Protein AF-A0AAU8MVZ2-F1 (afdb_monomer_lite)

Radius of gyration: 25.58 Å; chains: 1; bounding box: 55×43×66 Å

pLDDT: mean 90.98, std 13.11, range [42.44, 98.88]

Secondary structure (DSSP, 8-state):
--EEEEEEESTT--HHHHHHHHHHHHHHHHHHH---GGG-EEEEEEE-GGG-EETTEEHHHHHHHHHHHHHHSS----SPPPPPHHHHHHHHHHHHHHHHHHHHT-HHHHTTTEEEEEEEEE-TTSS-EEE-HHHHHHHHHTSPPTGGGTPPP--EEEEEEEEETTEEEEEEEEEETTEEEEEEEEEEEETTEEEEEEEEEEEEEPP-

Organism: NCBI:txid1792846

InterPro domains:
  IPR004370 4-oxalocrotonate tautomerase-like domain [PF01361] (2-62)
  IPR014347 Tautomerase/MIF superfamily [G3DSA:3.30.429.10] (2-65)
  IPR014347 Tautomerase/MIF superfamily [SSF55331] (2-66)
  IPR018191 4-oxalocrotonate tautomerase [TIGR00013] (1-63)
  IPR032710 NTF2-like domain superfamily [SSF54427] (86-203)
  IPR039437 Aldolase FrzH/putative lumazine-binding [PF12893] (87-202)

Structure (mmCIF, N/CA/C/O backbone):
data_AF-A0AAU8MVZ2-F1
#
_entry.id   AF-A0AAU8MVZ2-F1
#
loop_
_atom_site.group_PDB
_atom_site.id
_atom_site.type_symbol
_atom_site.label_atom_id
_atom_site.label_alt_id
_atom_site.label_comp_id
_atom_site.label_asym_id
_atom_site.label_entity_id
_atom_site.label_seq_id
_atom_site.pdbx_PDB_ins_code
_atom_site.Cartn_x
_atom_site.Cartn_y
_atom_site.Cartn_z
_atom_site.occupancy
_atom_site.B_iso_or_equiv
_atom_site.auth_seq_id
_atom_site.auth_comp_id
_atom_site.auth_asym_id
_atom_site.auth_atom_id
_atom_site.pdbx_PDB_model_num
ATOM 1 N N . MET A 1 1 ? 5.620 25.459 41.291 1.00 86.62 1 MET A N 1
ATOM 2 C CA . MET A 1 1 ? 4.455 24.663 41.707 1.00 86.62 1 MET A CA 1
ATOM 3 C C . MET A 1 1 ? 3.318 24.834 40.699 1.00 86.62 1 MET A C 1
ATOM 5 O O . MET A 1 1 ? 2.520 25.755 40.847 1.00 86.62 1 MET A O 1
ATOM 9 N N . PRO A 1 2 ? 3.303 24.052 39.609 1.00 93.88 2 PRO A N 1
ATOM 10 C CA . PRO A 1 2 ? 2.214 24.064 38.634 1.00 93.88 2 PRO A CA 1
ATOM 11 C C . PRO A 1 2 ? 0.952 23.364 39.145 1.00 93.88 2 PRO A C 1
ATOM 13 O O . PRO A 1 2 ? 1.036 22.405 39.911 1.00 93.88 2 PRO A O 1
ATOM 16 N N . TYR A 1 3 ? -0.200 23.813 38.651 1.00 96.88 3 TYR A N 1
ATOM 17 C CA . TYR A 1 3 ? -1.485 23.139 38.800 1.00 96.88 3 TYR A CA 1
ATOM 18 C C . TYR A 1 3 ? -2.091 22.911 37.415 1.00 96.88 3 TYR A C 1
ATOM 20 O O . TYR A 1 3 ? -2.171 23.843 36.614 1.00 96.88 3 TYR A O 1
ATOM 28 N N . ILE A 1 4 ? -2.498 21.676 37.138 1.00 97.69 4 ILE A N 1
ATOM 29 C CA . ILE A 1 4 ? -3.089 21.256 35.870 1.00 97.69 4 ILE A CA 1
ATOM 30 C C . ILE A 1 4 ? -4.437 20.611 36.171 1.00 97.69 4 ILE A C 1
ATOM 32 O O . ILE A 1 4 ? -4.503 19.604 36.875 1.00 97.69 4 ILE A O 1
ATOM 36 N N . LEU A 1 5 ? -5.503 21.171 35.604 1.00 97.19 5 LEU A N 1
ATOM 37 C CA . LEU A 1 5 ? -6.828 20.565 35.603 1.00 97.19 5 LEU A CA 1
ATOM 38 C C . LEU A 1 5 ? -7.103 19.975 34.221 1.00 97.19 5 LEU A C 1
ATOM 40 O O . LEU A 1 5 ? -7.096 20.689 33.219 1.00 97.19 5 LEU A O 1
ATOM 44 N N . ILE A 1 6 ? -7.357 18.674 34.180 1.00 96.25 6 ILE A N 1
ATOM 45 C CA . ILE A 1 6 ? -7.777 17.949 32.986 1.00 96.25 6 ILE A CA 1
ATOM 46 C C . ILE A 1 6 ? -9.238 17.581 33.189 1.00 96.25 6 ILE A C 1
ATOM 48 O O . ILE A 1 6 ? -9.534 16.660 33.944 1.00 96.25 6 ILE A O 1
ATOM 52 N N . GLN A 1 7 ? -10.142 18.286 32.514 1.00 95.25 7 GLN A N 1
ATOM 53 C CA . GLN A 1 7 ? -11.550 17.900 32.481 1.00 95.25 7 GLN A CA 1
ATOM 54 C C . GLN A 1 7 ? -11.820 17.104 31.210 1.00 95.25 7 GLN A C 1
ATOM 56 O O . GLN A 1 7 ? -11.504 17.554 30.105 1.00 95.25 7 GLN A O 1
ATOM 61 N N . ALA A 1 8 ? -12.381 15.912 31.365 1.00 92.75 8 ALA A N 1
ATOM 62 C CA . ALA A 1 8 ? -12.687 15.031 30.250 1.00 92.75 8 ALA A CA 1
ATOM 63 C C . ALA A 1 8 ? -14.019 14.325 30.478 1.00 92.75 8 ALA A C 1
ATOM 65 O O . ALA A 1 8 ? -14.415 14.068 31.615 1.00 92.75 8 ALA A O 1
ATOM 66 N N . THR A 1 9 ? -14.706 13.972 29.389 1.00 90.75 9 THR A N 1
ATOM 67 C CA . THR A 1 9 ? -15.893 13.125 29.514 1.00 90.75 9 THR A CA 1
ATOM 68 C C . THR A 1 9 ? -15.503 11.741 30.021 1.00 90.75 9 THR A C 1
ATOM 70 O O . THR A 1 9 ? -14.483 11.205 29.585 1.00 90.75 9 THR A O 1
ATOM 73 N N . ARG A 1 10 ? -16.325 11.145 30.888 1.00 83.19 10 ARG A N 1
ATOM 74 C CA . ARG A 1 10 ? -16.055 9.854 31.552 1.00 83.19 10 ARG A CA 1
ATOM 75 C C . ARG A 1 10 ? -15.778 8.672 30.606 1.00 83.19 10 ARG A C 1
ATOM 77 O O . ARG A 1 10 ? -15.157 7.682 30.996 1.00 83.19 10 ARG A O 1
ATOM 84 N N . ASP A 1 11 ? -16.232 8.758 29.362 1.00 78.38 11 ASP A N 1
ATOM 85 C CA . ASP A 1 11 ? -16.205 7.666 28.390 1.00 78.38 11 ASP A CA 1
ATOM 86 C C . ASP A 1 11 ? -14.793 7.128 28.114 1.00 78.38 11 ASP A C 1
ATOM 88 O O . ASP A 1 11 ? -13.971 7.750 27.439 1.00 78.38 11 ASP A O 1
ATOM 92 N N . GLY A 1 12 ? -14.523 5.920 28.614 1.00 74.56 12 GLY A N 1
ATOM 93 C CA . GLY A 1 12 ? -13.259 5.219 28.388 1.00 74.56 12 GLY A CA 1
ATOM 94 C C . GLY A 1 12 ? -12.078 5.758 29.198 1.00 74.56 12 GLY A C 1
ATOM 95 O O . GLY A 1 12 ? -10.934 5.485 28.825 1.00 74.56 12 GLY A O 1
ATOM 96 N N . LEU A 1 13 ? -12.325 6.507 30.278 1.00 87.06 13 LEU A N 1
ATOM 97 C CA . LEU A 1 13 ? -11.292 7.011 31.179 1.00 87.06 13 LEU A CA 1
ATOM 98 C C . LEU A 1 13 ? -11.166 6.127 32.432 1.00 87.06 13 LEU A C 1
ATOM 100 O O . LEU A 1 13 ? -11.634 6.457 33.520 1.00 87.06 13 LEU A O 1
ATOM 104 N N . ASP A 1 14 ? -10.536 4.966 32.275 1.00 90.56 14 ASP A N 1
ATOM 105 C CA . ASP A 1 14 ? -10.258 4.044 33.379 1.00 90.56 14 ASP A CA 1
ATOM 106 C C . ASP A 1 14 ? -9.059 4.490 34.244 1.00 90.56 14 ASP A C 1
ATOM 108 O O . ASP A 1 14 ? -8.343 5.448 33.934 1.00 90.56 14 ASP A O 1
ATOM 112 N N . ALA A 1 15 ? -8.845 3.811 35.377 1.00 92.81 15 ALA A N 1
ATOM 113 C CA . ALA A 1 15 ? -7.767 4.151 36.307 1.00 92.81 15 ALA A CA 1
ATOM 114 C C . ALA A 1 15 ? -6.358 4.118 35.663 1.00 92.81 15 ALA A C 1
ATOM 116 O O . ALA A 1 15 ? -5.606 5.072 35.881 1.00 92.81 15 ALA A O 1
ATOM 117 N N . PRO A 1 16 ? -5.991 3.115 34.832 1.00 94.62 16 PRO A N 1
ATOM 118 C CA . PRO A 1 16 ? -4.715 3.122 34.113 1.00 94.62 16 PRO A CA 1
ATOM 119 C C . PRO A 1 16 ? -4.529 4.341 33.203 1.00 94.62 16 PRO A C 1
ATOM 121 O O . PRO A 1 16 ? -3.460 4.954 33.204 1.00 94.62 16 PRO A O 1
ATOM 124 N N . ARG A 1 17 ? -5.564 4.739 32.453 1.00 93.00 17 ARG A N 1
ATOM 125 C CA . ARG A 1 17 ? -5.489 5.920 31.581 1.00 93.00 17 ARG A CA 1
ATOM 126 C C . ARG A 1 17 ? -5.350 7.215 32.372 1.00 93.00 17 ARG A C 1
ATOM 128 O O . ARG A 1 17 ? -4.570 8.076 31.971 1.00 93.00 17 ARG A O 1
ATOM 135 N N . LYS A 1 18 ? -6.037 7.348 33.512 1.00 95.50 18 LYS A N 1
ATOM 136 C CA . LYS A 1 18 ? -5.873 8.505 34.415 1.00 95.50 18 LYS A CA 1
ATOM 137 C C . LYS A 1 18 ? -4.455 8.595 34.966 1.00 95.50 18 LYS A C 1
ATOM 139 O O . LYS A 1 18 ? -3.872 9.676 34.950 1.00 95.50 18 LYS A O 1
ATOM 144 N N . ALA A 1 19 ? -3.887 7.469 35.398 1.00 96.69 19 ALA A N 1
ATOM 145 C CA . ALA A 1 19 ? -2.507 7.419 35.872 1.00 96.69 19 ALA A CA 1
ATOM 146 C C . ALA A 1 19 ? -1.521 7.868 34.780 1.00 96.69 19 ALA A C 1
ATOM 148 O O . ALA A 1 19 ? -0.617 8.658 35.051 1.00 96.69 19 ALA A O 1
ATOM 149 N N . GLU A 1 20 ? -1.733 7.437 33.533 1.00 97.25 20 GLU A N 1
ATOM 150 C CA . GLU A 1 20 ? -0.898 7.854 32.405 1.00 97.25 20 GLU A CA 1
ATOM 151 C C . GLU A 1 20 ? -1.061 9.343 32.062 1.00 97.25 20 GLU A C 1
ATOM 153 O O . GLU A 1 20 ? -0.063 10.013 31.788 1.00 97.25 20 GLU A O 1
ATOM 158 N N . LEU A 1 21 ? -2.283 9.890 32.116 1.00 96.50 21 LEU A N 1
ATOM 159 C CA . LEU A 1 21 ? -2.521 11.328 31.934 1.00 96.50 21 LEU A CA 1
ATOM 160 C C . LEU A 1 21 ? -1.778 12.155 32.981 1.00 96.50 21 LEU A C 1
ATOM 162 O O . LEU A 1 21 ? -1.081 13.100 32.620 1.00 96.50 21 LEU A O 1
ATOM 166 N N . ILE A 1 22 ? -1.884 11.773 34.255 1.00 97.75 22 ILE A N 1
ATOM 167 C CA . ILE A 1 22 ? -1.185 12.440 35.358 1.00 97.75 22 ILE A CA 1
ATOM 168 C C . ILE A 1 22 ? 0.324 12.392 35.121 1.00 97.75 22 ILE A C 1
ATOM 170 O O . ILE A 1 22 ? 0.983 13.429 35.130 1.00 97.75 22 ILE A O 1
ATOM 174 N N . ARG A 1 23 ? 0.868 11.205 34.826 1.00 98.19 23 ARG A N 1
ATOM 175 C CA . ARG A 1 23 ? 2.303 11.021 34.584 1.00 98.19 23 ARG A CA 1
ATOM 176 C C . ARG A 1 23 ? 2.806 11.899 33.436 1.00 98.19 23 ARG A C 1
ATOM 178 O O . ARG A 1 23 ? 3.827 12.568 33.580 1.00 98.19 23 ARG A O 1
ATOM 185 N N . ARG A 1 24 ? 2.104 11.909 32.298 1.00 98.06 24 ARG A N 1
ATOM 186 C CA . ARG A 1 24 ? 2.505 12.695 31.119 1.00 98.06 24 ARG A CA 1
ATOM 187 C C . ARG A 1 24 ? 2.350 14.195 31.327 1.00 98.06 24 ARG A C 1
ATOM 189 O O . ARG A 1 24 ? 3.226 14.939 30.901 1.00 98.06 24 ARG A O 1
ATOM 196 N N . ALA A 1 25 ? 1.276 14.637 31.974 1.00 97.75 25 ALA A N 1
ATOM 197 C CA . ALA A 1 25 ? 1.058 16.051 32.257 1.00 97.75 25 ALA A CA 1
ATOM 198 C C . ALA A 1 25 ? 2.121 16.594 33.224 1.00 97.75 25 ALA A C 1
ATOM 200 O O . ALA A 1 25 ? 2.661 17.672 32.992 1.00 97.75 25 ALA A O 1
ATOM 201 N N . THR A 1 26 ? 2.497 15.815 34.244 1.00 98.12 26 THR A N 1
ATOM 202 C CA . THR A 1 26 ? 3.628 16.149 35.117 1.00 98.12 26 THR A CA 1
ATOM 203 C C . THR A 1 26 ? 4.933 16.230 34.328 1.00 98.12 26 THR A C 1
ATOM 205 O O . THR A 1 26 ? 5.638 17.230 34.436 1.00 98.12 26 THR A O 1
ATOM 208 N N . GLN A 1 27 ? 5.233 15.233 33.486 1.00 98.06 27 GLN A N 1
ATOM 209 C CA . GLN A 1 27 ? 6.460 15.228 32.681 1.00 98.06 27 GLN A CA 1
ATOM 210 C C . GLN A 1 27 ? 6.538 16.424 31.722 1.00 98.06 27 GLN A C 1
ATOM 212 O O . GLN A 1 27 ? 7.591 17.030 31.586 1.00 98.06 27 GLN A O 1
ATOM 217 N N . MET A 1 28 ? 5.418 16.832 31.122 1.00 97.88 28 MET A N 1
ATOM 218 C CA . MET A 1 28 ? 5.363 18.022 30.268 1.00 97.88 28 MET A CA 1
ATOM 219 C C . MET A 1 28 ? 5.836 19.286 31.003 1.00 97.88 28 MET A C 1
ATOM 221 O O . MET A 1 28 ? 6.527 20.116 30.417 1.00 97.88 28 MET A O 1
ATOM 225 N N . MET A 1 29 ? 5.491 19.443 32.286 1.00 97.69 29 MET A N 1
ATOM 226 C CA . MET A 1 29 ? 5.936 20.600 33.070 1.00 97.69 29 MET A CA 1
ATOM 227 C C . MET A 1 29 ? 7.438 20.581 33.343 1.00 97.69 29 MET A C 1
ATOM 229 O O . MET A 1 29 ? 8.049 21.649 33.400 1.00 97.69 29 MET A O 1
ATOM 233 N N . VAL A 1 30 ? 8.015 19.387 33.497 1.00 97.00 30 VAL A N 1
ATOM 234 C CA . VAL A 1 30 ? 9.465 19.191 33.591 1.00 97.00 30 VAL A CA 1
ATOM 235 C C . VAL A 1 30 ? 10.110 19.593 32.266 1.00 97.00 30 VAL A C 1
ATOM 237 O O . VAL A 1 30 ? 10.944 20.488 32.238 1.00 97.00 30 VAL A O 1
ATOM 240 N N . ASP A 1 31 ? 9.661 19.000 31.161 1.00 97.75 31 ASP A N 1
ATOM 241 C CA . ASP A 1 31 ? 10.318 19.128 29.858 1.00 97.75 31 ASP A CA 1
ATOM 242 C C . ASP A 1 31 ? 10.241 20.550 29.282 1.00 97.75 31 ASP A C 1
ATOM 244 O O . ASP A 1 31 ? 11.182 21.018 28.646 1.00 97.75 31 ASP A O 1
ATOM 248 N N . VAL A 1 32 ? 9.109 21.237 29.471 1.00 97.56 32 VAL A N 1
ATOM 249 C CA . VAL A 1 32 ? 8.845 22.531 28.820 1.00 97.56 32 VAL A CA 1
ATOM 250 C C . VAL A 1 32 ? 9.214 23.711 29.710 1.00 97.56 32 VAL A C 1
ATOM 252 O O . VAL A 1 32 ? 9.710 24.722 29.216 1.00 97.56 32 VAL A O 1
ATOM 255 N N . LEU A 1 33 ? 8.929 23.620 31.012 1.00 95.81 33 LEU A N 1
ATOM 256 C CA . LEU A 1 33 ? 9.050 24.748 31.942 1.00 95.81 33 LEU A CA 1
ATOM 257 C C . LEU A 1 33 ? 10.062 24.513 33.071 1.00 95.81 33 LEU A C 1
ATOM 259 O O . LEU A 1 33 ? 10.115 25.343 33.987 1.00 95.81 33 LEU A O 1
ATOM 263 N N . ASP A 1 34 ? 10.813 23.407 33.023 1.00 96.38 34 ASP A N 1
ATOM 264 C CA . ASP A 1 34 ? 11.825 23.018 34.013 1.00 96.38 34 ASP A CA 1
ATOM 265 C C . ASP A 1 34 ? 11.272 23.059 35.450 1.00 96.38 34 ASP A C 1
ATOM 267 O O . ASP A 1 34 ? 11.789 23.720 36.355 1.00 96.38 34 ASP A O 1
ATOM 271 N N . LYS A 1 35 ? 10.095 22.449 35.644 1.00 97.38 35 LYS A N 1
ATOM 272 C CA . LYS A 1 35 ? 9.409 22.417 36.943 1.00 97.38 35 LYS A CA 1
ATOM 273 C C . LYS A 1 35 ? 9.689 21.128 37.691 1.00 97.38 35 LYS A C 1
ATOM 275 O O . LYS A 1 35 ? 9.697 20.053 37.110 1.00 97.38 35 LYS A O 1
ATOM 280 N N . ASP A 1 36 ? 9.816 21.250 39.009 1.00 96.62 36 ASP A N 1
ATOM 281 C CA . ASP A 1 36 ? 9.935 20.105 39.905 1.00 96.62 36 ASP A CA 1
ATOM 282 C C . ASP A 1 36 ? 8.639 19.261 39.883 1.00 96.62 36 ASP A C 1
ATOM 284 O O . ASP A 1 36 ? 7.563 19.770 40.245 1.00 96.62 36 ASP A O 1
ATOM 288 N N . PRO A 1 37 ? 8.708 17.977 39.486 1.00 96.62 37 PRO A N 1
ATOM 289 C CA . PRO A 1 37 ? 7.546 17.099 39.459 1.00 96.62 37 PRO A CA 1
ATOM 290 C C . PRO A 1 37 ? 6.964 16.843 40.856 1.00 96.62 37 PRO A C 1
ATOM 292 O O . PRO A 1 37 ? 5.754 16.656 40.969 1.00 96.62 37 PRO A O 1
ATOM 295 N N . ALA A 1 38 ? 7.769 16.899 41.924 1.00 96.88 38 ALA A N 1
ATOM 296 C CA . ALA A 1 38 ? 7.302 16.690 43.297 1.00 96.88 38 ALA A CA 1
ATOM 297 C C . ALA A 1 38 ? 6.357 17.801 43.785 1.00 96.88 38 ALA A C 1
ATOM 299 O O . ALA A 1 38 ? 5.606 17.607 44.738 1.00 96.88 38 ALA A O 1
ATOM 300 N N . THR A 1 39 ? 6.365 18.958 43.115 1.00 96.44 39 THR A N 1
ATOM 301 C CA . THR A 1 39 ? 5.480 20.097 43.413 1.00 96.44 39 THR A CA 1
ATOM 302 C C . THR A 1 39 ? 4.495 20.387 42.277 1.00 96.44 39 THR A C 1
ATOM 304 O O . THR A 1 39 ? 3.967 21.496 42.167 1.00 96.44 39 THR A O 1
ATOM 307 N N . THR A 1 40 ? 4.254 19.411 41.401 1.00 96.62 40 THR A N 1
ATOM 308 C CA . THR A 1 40 ? 3.304 19.533 40.292 1.00 96.62 40 THR A CA 1
ATOM 309 C C . THR A 1 40 ? 2.008 18.810 40.626 1.00 96.62 40 THR A C 1
ATOM 311 O O . THR A 1 40 ? 1.992 17.605 40.859 1.00 96.62 40 THR A O 1
ATOM 314 N N . PHE A 1 41 ? 0.907 19.557 40.631 1.00 97.62 41 PHE A N 1
ATOM 315 C CA . PHE A 1 41 ? -0.419 19.034 40.931 1.00 97.62 41 PHE A CA 1
ATOM 316 C C . PHE A 1 41 ? -1.190 18.803 39.636 1.00 97.62 41 PHE A C 1
ATOM 318 O O . PHE A 1 41 ? -1.334 19.720 38.828 1.00 97.62 41 PHE A O 1
ATOM 325 N N . VAL A 1 42 ? -1.715 17.591 39.458 1.00 97.75 42 VAL A N 1
ATOM 326 C CA . VAL A 1 42 ? -2.586 17.242 38.331 1.00 97.75 42 VAL A CA 1
ATOM 327 C C . VAL A 1 42 ? -3.894 16.690 38.875 1.00 97.75 42 VAL A C 1
ATOM 329 O O . VAL A 1 42 ? -3.897 15.717 39.627 1.00 97.75 42 VAL A O 1
ATOM 332 N N . VAL A 1 43 ? -5.002 17.309 38.484 1.00 97.44 43 VAL A N 1
ATOM 333 C CA . VAL A 1 43 ? -6.358 16.862 38.803 1.00 97.44 43 VAL A CA 1
ATOM 334 C C . VAL A 1 43 ? -7.021 16.414 37.512 1.00 97.44 43 VAL A C 1
ATOM 336 O O . VAL A 1 43 ? -7.046 17.160 36.535 1.00 97.44 43 VAL A O 1
ATOM 339 N N . VAL A 1 44 ? -7.552 15.194 37.511 1.00 96.38 44 VAL A N 1
ATOM 340 C CA . VAL A 1 44 ? -8.376 14.678 36.418 1.00 96.38 44 VAL A CA 1
ATOM 341 C C . VAL A 1 44 ? -9.817 14.664 36.899 1.00 96.38 44 VAL A C 1
ATOM 343 O O . VAL A 1 44 ? -10.143 13.937 37.835 1.00 96.38 44 VAL A O 1
ATOM 346 N N . ASP A 1 45 ? -10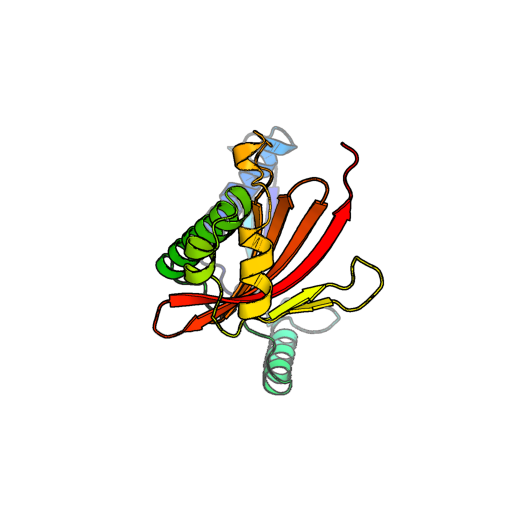.643 15.490 36.274 1.00 95.06 45 ASP A N 1
ATOM 347 C CA . ASP A 1 45 ? -12.053 15.662 36.593 1.00 95.06 45 ASP A CA 1
ATOM 348 C C . ASP A 1 45 ? -12.907 15.041 35.483 1.00 95.06 45 ASP A C 1
ATOM 350 O O . ASP A 1 45 ? -12.770 15.357 34.296 1.00 95.06 45 ASP A O 1
ATOM 354 N N . GLU A 1 46 ? -13.753 14.099 35.878 1.00 94.00 46 GLU A N 1
ATOM 355 C CA . GLU A 1 46 ? -14.637 13.382 34.972 1.00 94.00 46 GLU A CA 1
ATOM 356 C C . GLU A 1 46 ? -15.980 14.081 34.915 1.00 94.00 46 GLU A C 1
ATOM 358 O O . GLU A 1 46 ? -16.711 14.147 35.902 1.00 94.00 46 GLU A O 1
ATOM 363 N N . VAL A 1 47 ? -16.337 14.536 33.723 1.00 93.38 47 VAL A N 1
ATOM 364 C CA . VAL A 1 47 ? -17.624 15.172 33.484 1.00 93.38 47 VAL A CA 1
ATOM 365 C C . VAL A 1 47 ? -18.524 14.188 32.747 1.00 93.38 47 VAL A C 1
ATOM 367 O O . VAL A 1 47 ? -18.130 13.572 31.756 1.00 93.38 47 VAL A O 1
ATOM 370 N N . GLU A 1 48 ? -19.749 14.004 33.226 1.00 91.12 48 GLU A N 1
ATOM 371 C CA . GLU A 1 48 ? -20.741 13.209 32.499 1.00 91.12 48 GLU A CA 1
ATOM 372 C C . GLU A 1 48 ? -21.030 13.861 31.136 1.00 91.12 48 GLU A C 1
ATOM 374 O O . GLU A 1 48 ? -21.093 15.086 31.021 1.00 91.12 48 GLU A O 1
ATOM 379 N N . ALA A 1 49 ? -21.187 13.061 30.078 1.00 90.69 49 ALA A N 1
ATOM 380 C CA . ALA A 1 49 ? -21.284 13.579 28.708 1.00 90.69 49 ALA A CA 1
ATOM 381 C C . ALA A 1 49 ? -22.510 14.487 28.475 1.00 90.69 49 ALA A C 1
ATOM 383 O O . ALA A 1 49 ? -22.469 15.357 27.602 1.00 90.69 49 ALA A O 1
ATOM 384 N N . ASP A 1 50 ? -23.572 14.317 29.266 1.00 93.12 50 ASP A N 1
ATOM 385 C CA . ASP A 1 50 ? -24.745 15.203 29.277 1.00 93.12 50 ASP A CA 1
ATOM 386 C C . ASP A 1 50 ? -24.418 16.611 29.798 1.00 93.12 50 ASP A C 1
ATOM 388 O O . ASP A 1 50 ? -25.036 17.593 29.390 1.00 93.12 50 ASP A O 1
ATOM 392 N N . ASN A 1 51 ? -23.405 16.719 30.658 1.00 93.12 51 ASN A N 1
ATOM 393 C CA . ASN A 1 51 ? -22.987 17.966 3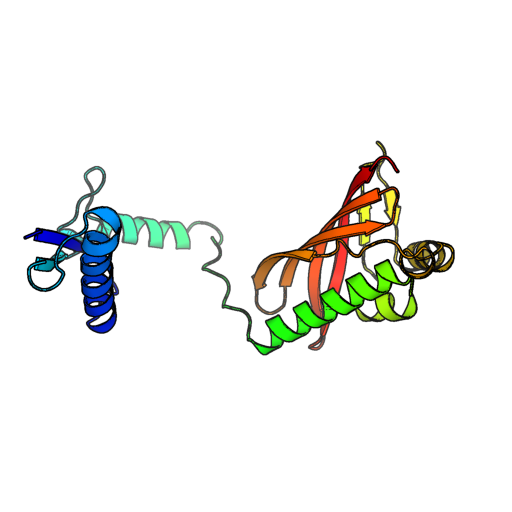1.295 1.00 93.12 51 ASN A CA 1
ATOM 394 C C . ASN A 1 51 ? -21.906 18.707 30.491 1.00 93.12 51 ASN A C 1
ATOM 396 O O . ASN A 1 51 ? -21.457 19.775 30.905 1.00 93.12 51 ASN A O 1
ATOM 400 N N . TRP A 1 52 ? -21.485 18.169 29.340 1.00 93.25 52 TRP A N 1
ATOM 401 C CA . TRP A 1 52 ? -20.513 18.805 28.453 1.00 93.25 52 TRP A CA 1
ATOM 402 C C . TRP A 1 52 ? -21.182 19.251 27.152 1.00 93.25 52 TRP A C 1
ATOM 404 O O . TRP A 1 52 ? -21.639 18.426 26.365 1.00 93.25 52 TRP A O 1
ATOM 414 N N . GLY A 1 53 ? -21.229 20.561 26.903 1.00 91.62 53 GLY A N 1
ATOM 415 C CA . GLY A 1 53 ? -21.865 21.137 25.717 1.00 91.62 53 GLY A CA 1
ATOM 416 C C . GLY A 1 53 ? -20.870 21.484 24.610 1.00 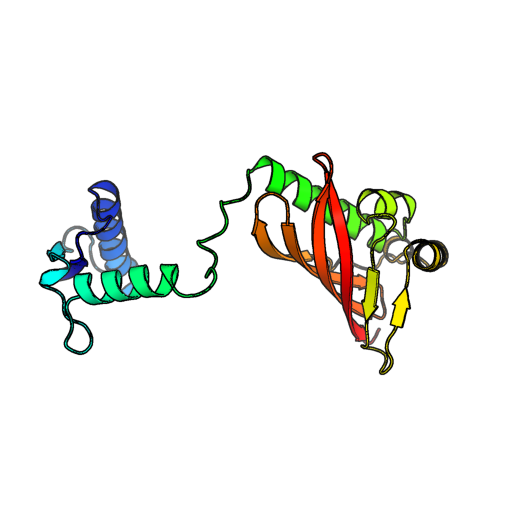91.62 53 GLY A C 1
ATOM 417 O O . GLY A 1 53 ? -19.825 22.079 24.864 1.00 91.62 53 GLY A O 1
ATOM 418 N N . ILE A 1 54 ? -21.211 21.180 23.357 1.00 90.81 54 ILE A N 1
ATOM 419 C CA . ILE A 1 54 ? -20.499 21.694 22.178 1.00 90.81 54 ILE A CA 1
ATOM 420 C C . ILE A 1 54 ? -21.541 22.272 21.226 1.00 90.81 54 ILE A C 1
ATOM 422 O O . ILE A 1 54 ? -22.475 21.571 20.840 1.00 90.81 54 ILE A O 1
ATOM 426 N N . GLY A 1 55 ? -21.377 23.529 20.806 1.00 87.56 55 GLY A N 1
ATOM 427 C CA . GLY A 1 55 ? -22.278 24.171 19.840 1.00 87.56 55 GLY A CA 1
ATOM 428 C C . GLY A 1 55 ? -23.750 24.183 20.269 1.00 87.56 55 GLY A C 1
ATOM 429 O O . GLY A 1 55 ? -24.614 24.039 19.417 1.00 87.56 55 GLY A O 1
ATOM 430 N N . GLY A 1 56 ? -24.025 24.284 21.573 1.00 92.06 56 GLY A N 1
ATOM 431 C CA . GLY A 1 56 ? -25.387 24.310 22.122 1.00 92.06 56 GLY A CA 1
ATOM 432 C C . GLY A 1 56 ? -26.009 22.944 22.433 1.00 92.06 56 GLY A C 1
ATOM 433 O O . GLY A 1 56 ? -27.114 22.909 22.960 1.00 92.06 56 GLY A O 1
ATOM 434 N N . HIS A 1 57 ? -25.312 21.833 22.172 1.00 92.38 57 HIS A N 1
ATOM 435 C CA . HIS A 1 57 ? -25.845 20.483 22.387 1.00 92.38 57 HIS A CA 1
ATOM 436 C C . HIS A 1 57 ? -24.963 19.659 23.338 1.00 92.38 57 HIS A C 1
ATOM 438 O O . HIS A 1 57 ? -23.732 19.729 23.209 1.00 92.38 57 HIS A O 1
ATOM 444 N N . PRO A 1 58 ? -25.556 18.849 24.241 1.00 94.75 58 PRO A N 1
ATOM 445 C CA . PRO A 1 58 ? -24.816 17.879 25.045 1.00 94.75 58 PRO A CA 1
ATOM 446 C C . PRO A 1 58 ? -24.010 16.906 24.181 1.00 94.75 58 PRO A C 1
ATOM 448 O O . PRO A 1 58 ? -24.451 16.484 23.106 1.00 94.75 58 PRO A O 1
ATOM 451 N N . VAL A 1 59 ? -22.820 16.524 24.643 1.00 91.12 59 VAL A N 1
ATOM 452 C CA . VAL A 1 59 ? -21.927 15.606 23.923 1.00 91.12 59 VAL A CA 1
ATOM 453 C C . VAL A 1 59 ? -22.576 14.236 23.726 1.00 91.12 59 VAL A C 1
ATOM 455 O O . VAL A 1 59 ? -22.404 13.635 22.665 1.00 91.12 59 VAL A O 1
ATOM 458 N N . SER A 1 60 ? -23.352 13.763 24.697 1.00 91.50 60 SER A N 1
ATOM 459 C CA . SER A 1 60 ? -24.179 12.554 24.588 1.00 91.50 60 SER A CA 1
ATOM 460 C C . SER A 1 60 ? -25.143 12.608 23.396 1.00 91.50 60 SER A C 1
ATOM 462 O O . SER A 1 60 ? -25.122 11.709 22.556 1.00 91.50 60 SER A O 1
ATOM 464 N N . ALA A 1 61 ? -25.916 13.691 23.258 1.00 90.12 61 ALA A N 1
ATOM 465 C CA . ALA A 1 61 ? -26.871 13.895 22.170 1.00 90.12 61 ALA A CA 1
ATOM 466 C C . ALA A 1 61 ? -26.165 13.942 20.809 1.00 90.12 61 ALA A C 1
ATOM 468 O O . ALA A 1 61 ? -26.533 13.215 19.891 1.00 90.12 61 ALA A O 1
ATOM 469 N N . ARG A 1 62 ? -25.065 14.698 20.700 1.00 86.38 62 ARG A N 1
ATOM 470 C CA . ARG A 1 62 ? -24.269 14.765 19.460 1.00 86.38 62 ARG A CA 1
ATOM 471 C C . ARG A 1 62 ? -23.673 13.415 19.068 1.00 86.38 62 ARG A C 1
ATOM 473 O O . ARG A 1 62 ? -23.499 13.130 17.883 1.00 86.38 62 ARG A O 1
ATOM 480 N N . ARG A 1 63 ? -23.304 12.588 20.049 1.00 84.75 63 ARG A N 1
ATOM 481 C CA . ARG A 1 63 ? -22.810 11.227 19.811 1.00 84.75 63 ARG A CA 1
ATOM 482 C C . ARG A 1 63 ? -23.937 10.286 19.404 1.00 84.75 63 ARG A C 1
ATOM 484 O O . ARG A 1 63 ? -23.714 9.496 18.496 1.00 84.75 63 ARG A O 1
ATOM 491 N N . ALA A 1 64 ? -25.121 10.404 20.001 1.00 83.94 64 ALA A N 1
ATOM 492 C CA . ALA A 1 64 ? -26.305 9.648 19.599 1.00 83.94 64 ALA A CA 1
ATOM 493 C C . ALA A 1 64 ? -26.738 10.000 18.167 1.00 83.94 64 ALA A C 1
ATOM 495 O O . ALA A 1 64 ? -26.957 9.103 17.362 1.00 83.94 64 ALA A O 1
ATOM 496 N N . GLU A 1 65 ? -26.756 11.286 17.805 1.00 80.31 65 GLU A N 1
ATOM 497 C CA . GLU A 1 65 ? -27.021 11.751 16.437 1.00 80.31 65 GLU A CA 1
ATOM 498 C C . GLU A 1 65 ? -25.965 11.253 15.449 1.00 80.31 65 GLU A C 1
ATOM 500 O O . GLU A 1 65 ? -26.307 10.807 14.356 1.00 80.31 65 GLU A O 1
ATOM 505 N N . ARG A 1 66 ? -24.678 11.280 15.827 1.00 75.50 66 ARG A N 1
ATOM 506 C CA . ARG A 1 66 ? -23.599 10.693 15.019 1.00 75.50 66 ARG A CA 1
ATOM 507 C C . ARG A 1 66 ? -23.736 9.183 14.877 1.00 75.50 66 ARG A C 1
ATOM 509 O O . ARG A 1 66 ? -23.489 8.690 13.788 1.00 75.50 66 ARG A O 1
ATOM 516 N N . ALA A 1 67 ? -24.113 8.466 15.931 1.00 68.31 67 ALA A N 1
ATOM 517 C CA . ALA A 1 67 ? -24.332 7.024 15.882 1.00 68.31 67 ALA A CA 1
ATOM 518 C C . ALA A 1 67 ? -25.534 6.687 14.985 1.00 68.31 67 ALA A C 1
ATOM 520 O O . ALA A 1 67 ? -25.410 5.849 14.102 1.00 68.31 67 ALA A O 1
ATOM 521 N N . ALA A 1 68 ? -26.644 7.416 15.122 1.00 63.03 68 ALA A N 1
ATOM 522 C CA . ALA A 1 68 ? -27.832 7.263 14.282 1.00 63.03 68 ALA A CA 1
ATOM 523 C C . ALA A 1 68 ? -27.570 7.653 12.813 1.00 63.03 68 ALA A C 1
ATOM 525 O O . ALA A 1 68 ? -28.048 6.993 11.895 1.00 63.03 68 ALA A O 1
ATOM 526 N N . SER A 1 69 ? -26.762 8.691 12.572 1.00 54.81 69 SER A N 1
ATOM 527 C CA . SER A 1 69 ? -26.353 9.108 11.220 1.00 54.81 69 SER A CA 1
ATOM 528 C C . SER A 1 69 ? -25.301 8.174 10.606 1.00 54.81 69 SER A C 1
ATOM 530 O O . SER A 1 69 ? -25.236 8.041 9.385 1.00 54.81 69 SER A O 1
ATOM 532 N N . ALA A 1 70 ? -24.478 7.517 11.431 1.00 49.72 70 ALA A N 1
ATOM 533 C CA . ALA A 1 70 ? -23.531 6.487 11.000 1.00 49.72 70 ALA A CA 1
ATOM 534 C C . ALA A 1 70 ? -24.226 5.165 10.640 1.00 49.72 70 ALA A C 1
ATOM 536 O O 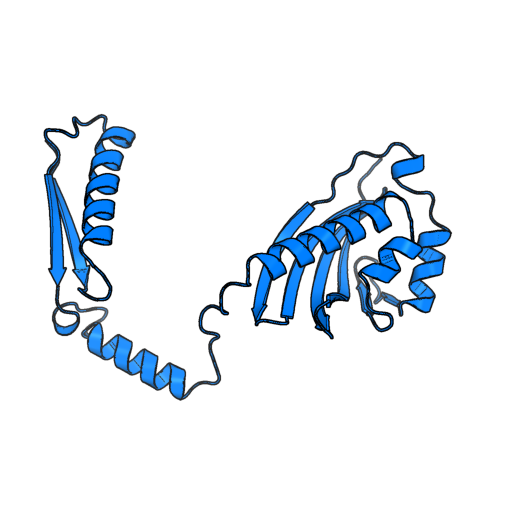. ALA A 1 70 ? -23.694 4.418 9.829 1.00 49.72 70 ALA A O 1
ATOM 537 N N . ASP A 1 71 ? -25.410 4.904 11.200 1.00 47.31 71 ASP A N 1
ATOM 538 C CA . ASP A 1 71 ? -26.254 3.754 10.849 1.00 47.31 71 ASP A CA 1
ATOM 539 C C . ASP A 1 71 ? -27.102 4.028 9.583 1.00 47.31 71 ASP A C 1
ATOM 541 O O . ASP A 1 71 ? -27.407 3.123 8.810 1.00 47.31 71 ASP A O 1
ATOM 545 N N . ALA A 1 72 ? -27.440 5.300 9.322 1.00 48.25 72 ALA A N 1
ATOM 546 C CA . ALA A 1 72 ? -28.233 5.729 8.161 1.00 48.25 72 ALA A CA 1
ATOM 547 C C . ALA A 1 72 ? -27.409 6.107 6.910 1.00 48.25 72 ALA A C 1
ATOM 549 O O . ALA A 1 72 ? -27.961 6.180 5.810 1.00 48.25 72 ALA A O 1
ATOM 550 N N . SER A 1 73 ? -26.102 6.350 7.042 1.00 42.44 73 SER A N 1
ATOM 551 C CA . SER A 1 73 ? -25.195 6.558 5.907 1.00 42.44 73 SER A CA 1
ATOM 552 C C . SER A 1 73 ? -24.321 5.323 5.712 1.00 42.44 73 SER A C 1
ATOM 554 O O . SER A 1 73 ? -23.729 4.817 6.656 1.00 42.44 73 SER A O 1
ATOM 556 N N . LEU A 1 74 ? -24.256 4.824 4.476 1.00 47.75 74 LEU A N 1
ATOM 557 C CA . LEU A 1 74 ? -23.360 3.749 4.046 1.00 47.75 74 LEU A CA 1
ATOM 558 C C . LEU A 1 74 ? -21.960 3.892 4.678 1.00 47.75 74 LEU A C 1
ATOM 560 O O . LEU A 1 74 ? -21.195 4.768 4.287 1.00 47.75 74 LEU A O 1
ATOM 564 N N . GLY A 1 75 ? -21.666 3.011 5.639 1.00 43.38 75 GLY A N 1
ATOM 565 C CA . GLY A 1 75 ? -20.354 2.649 6.181 1.00 43.38 75 GLY A CA 1
ATOM 566 C C . GLY A 1 75 ? -19.228 3.675 6.053 1.00 43.38 75 GLY A C 1
ATOM 567 O O . GLY A 1 75 ? -18.397 3.577 5.151 1.00 43.38 75 GLY A O 1
ATOM 568 N N . ALA A 1 76 ? -19.078 4.553 7.044 1.00 45.06 76 ALA A N 1
ATOM 569 C CA . ALA A 1 76 ? -17.728 4.976 7.406 1.00 45.06 76 ALA A CA 1
ATOM 570 C C . ALA A 1 76 ? -17.008 3.735 7.966 1.00 45.06 76 ALA A C 1
ATOM 572 O O . ALA A 1 76 ? -17.553 3.107 8.881 1.00 45.06 76 ALA A O 1
ATOM 573 N N . PRO A 1 77 ? -15.829 3.330 7.455 1.00 46.69 77 PRO A N 1
ATOM 574 C CA . PRO A 1 77 ? -15.143 2.197 8.037 1.00 46.69 77 PRO A CA 1
ATOM 575 C C . PRO A 1 77 ? -14.774 2.598 9.465 1.00 46.69 77 PRO A C 1
ATOM 577 O O . PRO A 1 77 ? -13.973 3.510 9.689 1.00 46.69 77 PRO A O 1
ATOM 580 N N . GLY A 1 78 ? -15.357 1.911 10.453 1.00 46.38 78 GLY A N 1
ATOM 581 C CA . GLY A 1 78 ? -14.695 1.788 11.744 1.00 46.38 78 GLY A CA 1
ATOM 582 C C . GLY A 1 78 ? -13.249 1.385 11.470 1.00 46.38 78 GLY A C 1
ATOM 583 O O . GLY A 1 78 ? -13.016 0.658 10.502 1.00 46.38 78 GLY A O 1
ATOM 584 N N . ARG A 1 79 ? -12.288 1.903 12.255 1.00 48.41 79 ARG A N 1
ATOM 585 C CA . ARG A 1 79 ? -10.862 1.570 12.102 1.00 48.41 79 ARG A CA 1
ATOM 586 C C . ARG A 1 79 ? -10.769 0.077 11.771 1.00 48.41 79 ARG A C 1
ATOM 588 O O . ARG A 1 79 ? -11.203 -0.717 12.613 1.00 48.41 79 ARG A O 1
ATOM 595 N N . PRO A 1 80 ? -10.322 -0.290 10.556 1.00 52.97 80 PRO A N 1
ATOM 596 C CA . PRO A 1 80 ? -10.295 -1.680 10.149 1.00 52.97 80 PRO A CA 1
ATOM 597 C C . PRO A 1 80 ? -9.540 -2.456 11.224 1.00 52.97 80 PRO A C 1
ATOM 599 O O . PRO A 1 80 ? -8.603 -1.902 11.814 1.00 52.97 80 PRO A O 1
ATOM 602 N N . PRO A 1 81 ? -9.996 -3.676 11.564 1.00 56.03 81 PRO A N 1
ATOM 603 C CA . PRO A 1 81 ? -9.365 -4.453 12.617 1.00 56.03 81 PRO A CA 1
ATOM 604 C C . PRO A 1 81 ? -7.864 -4.457 12.360 1.00 56.03 81 PRO A C 1
ATOM 606 O O . PRO A 1 81 ? -7.440 -4.713 11.230 1.00 56.03 81 PRO A O 1
ATOM 609 N N . GLU A 1 82 ? -7.085 -4.105 13.388 1.00 60.12 82 GLU A N 1
ATOM 610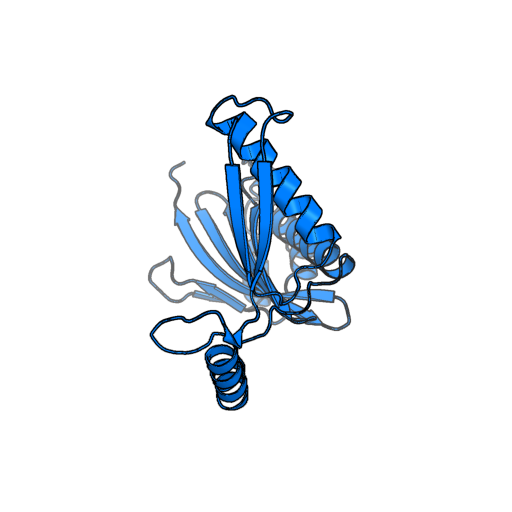 C CA . GLU A 1 82 ? -5.630 -4.106 13.276 1.00 60.12 82 GLU A CA 1
ATOM 611 C C . GLU A 1 82 ? -5.205 -5.442 12.661 1.00 60.12 82 GLU A C 1
ATOM 613 O O . GLU A 1 82 ? -5.659 -6.501 13.122 1.00 60.12 82 GLU A O 1
ATOM 618 N N . PRO A 1 83 ? -4.401 -5.419 11.587 1.00 70.19 83 PRO A N 1
ATOM 619 C CA . PRO A 1 83 ? -3.949 -6.644 10.957 1.00 70.19 83 PRO A CA 1
ATOM 620 C C . PRO A 1 83 ? -3.252 -7.505 12.006 1.00 70.19 83 PRO A C 1
ATOM 622 O O . PRO A 1 83 ? -2.523 -7.010 12.870 1.00 70.19 83 PRO A O 1
ATOM 625 N N . ARG A 1 84 ? -3.447 -8.820 11.916 1.00 79.38 84 ARG A N 1
ATOM 626 C CA . ARG A 1 84 ? -2.698 -9.747 12.765 1.00 79.38 84 ARG A CA 1
ATOM 627 C C . ARG A 1 84 ? -1.206 -9.516 12.545 1.00 79.38 84 ARG A C 1
ATOM 629 O O . ARG A 1 84 ? -0.777 -9.268 11.420 1.00 79.38 84 ARG A O 1
ATOM 636 N N . GLU A 1 85 ? -0.407 -9.682 13.591 1.00 86.31 85 GLU A N 1
ATOM 637 C CA . GLU A 1 85 ? 1.052 -9.531 13.500 1.00 86.31 85 GLU A CA 1
ATOM 638 C C . GLU A 1 85 ? 1.652 -10.399 12.377 1.00 86.31 85 GLU A C 1
ATOM 640 O O . GLU A 1 85 ? 2.493 -9.948 11.604 1.00 86.31 85 GLU A O 1
ATOM 645 N N . ALA A 1 86 ? 1.120 -11.612 12.200 1.00 88.94 86 ALA A N 1
ATOM 646 C CA . ALA A 1 86 ? 1.492 -12.506 11.106 1.00 88.94 86 ALA A CA 1
ATOM 647 C C . ALA A 1 86 ? 1.223 -11.910 9.710 1.00 88.94 86 ALA A C 1
ATOM 649 O O . ALA A 1 86 ? 2.021 -12.102 8.797 1.00 88.94 86 ALA A O 1
ATOM 650 N N . ASP A 1 87 ? 0.120 -11.175 9.539 1.00 93.81 87 ASP A N 1
ATOM 651 C CA . ASP A 1 87 ? -0.221 -10.515 8.276 1.00 93.81 87 ASP A CA 1
ATOM 652 C C . ASP A 1 87 ? 0.724 -9.341 7.995 1.00 93.81 87 ASP A C 1
ATOM 654 O O . ASP A 1 87 ? 1.206 -9.195 6.869 1.00 93.81 87 ASP A O 1
ATOM 658 N N . ARG A 1 88 ? 1.072 -8.562 9.028 1.00 93.25 88 ARG A N 1
ATOM 659 C CA . ARG A 1 88 ? 2.069 -7.485 8.920 1.00 93.25 88 ARG A CA 1
ATOM 660 C C . ARG A 1 88 ? 3.436 -8.023 8.513 1.00 93.25 88 ARG A C 1
ATOM 662 O O . ARG A 1 88 ? 4.043 -7.493 7.581 1.00 93.25 88 ARG A O 1
ATOM 669 N N . ALA A 1 89 ? 3.902 -9.076 9.183 1.00 94.44 89 ALA A N 1
ATOM 670 C CA . ALA A 1 89 ? 5.177 -9.712 8.882 1.00 94.44 89 ALA A CA 1
ATOM 671 C C . ALA A 1 89 ? 5.198 -10.285 7.456 1.00 94.44 89 ALA A C 1
ATOM 673 O O . ALA A 1 89 ? 6.139 -10.031 6.707 1.00 94.44 89 ALA A O 1
ATOM 674 N N . ALA A 1 90 ? 4.135 -10.990 7.053 1.00 96.12 90 ALA A N 1
ATOM 675 C CA . ALA A 1 90 ? 4.035 -11.603 5.731 1.00 96.12 90 ALA A CA 1
ATOM 676 C C . ALA A 1 90 ? 4.032 -10.570 4.595 1.00 96.12 90 ALA A C 1
ATOM 678 O O . ALA A 1 90 ? 4.786 -10.716 3.635 1.00 96.12 90 ALA A O 1
ATOM 679 N N . LEU A 1 91 ? 3.225 -9.509 4.704 1.00 97.50 91 LEU A N 1
ATOM 680 C CA . LEU A 1 91 ? 3.184 -8.459 3.685 1.00 97.50 91 LEU A CA 1
ATOM 681 C C . LEU A 1 91 ? 4.510 -7.688 3.629 1.00 97.50 91 LEU A C 1
ATOM 683 O O . LEU A 1 91 ? 5.002 -7.394 2.543 1.00 97.50 91 LEU A O 1
ATOM 687 N N . THR A 1 92 ? 5.129 -7.406 4.780 1.00 96.81 92 THR A N 1
ATOM 688 C CA . THR A 1 92 ? 6.438 -6.732 4.826 1.00 96.81 92 THR A CA 1
ATOM 689 C C . THR A 1 92 ? 7.526 -7.583 4.169 1.00 96.81 92 THR A C 1
ATOM 691 O O . THR A 1 92 ? 8.324 -7.052 3.401 1.00 96.81 92 THR A O 1
ATOM 694 N N . ALA A 1 93 ? 7.541 -8.897 4.408 1.00 97.56 93 ALA A N 1
ATOM 695 C CA . ALA A 1 93 ? 8.462 -9.815 3.740 1.00 97.56 93 ALA A CA 1
ATOM 696 C C . ALA A 1 93 ? 8.217 -9.865 2.220 1.00 97.56 93 ALA A C 1
ATOM 698 O O . ALA A 1 93 ? 9.159 -9.725 1.444 1.00 97.56 93 ALA A O 1
ATOM 699 N N . ALA A 1 94 ? 6.956 -9.949 1.783 1.00 98.12 94 ALA A N 1
ATOM 700 C CA . ALA A 1 94 ? 6.608 -9.905 0.362 1.00 98.12 94 ALA A CA 1
ATOM 701 C C . ALA A 1 94 ? 7.004 -8.570 -0.303 1.00 98.12 94 ALA A C 1
ATOM 703 O O . ALA A 1 94 ? 7.446 -8.547 -1.450 1.00 98.12 94 ALA A O 1
ATOM 704 N N . MET A 1 95 ? 6.912 -7.446 0.414 1.00 98.44 95 MET A N 1
ATOM 705 C CA . MET A 1 95 ? 7.439 -6.161 -0.059 1.00 98.44 95 MET A CA 1
ATOM 706 C C . MET A 1 95 ? 8.961 -6.191 -0.246 1.00 98.44 95 MET A C 1
ATOM 708 O O . MET A 1 95 ? 9.461 -5.601 -1.201 1.00 98.44 95 MET A O 1
ATOM 712 N N . GLN A 1 96 ? 9.703 -6.887 0.621 1.00 98.12 96 GLN A N 1
ATOM 713 C CA . GLN A 1 96 ? 11.146 -7.060 0.430 1.00 98.12 96 GLN A CA 1
ATOM 714 C C . GLN A 1 96 ? 11.454 -7.892 -0.813 1.00 98.12 96 GLN A C 1
ATOM 716 O O . GLN A 1 96 ? 12.323 -7.513 -1.594 1.00 98.12 96 GLN A O 1
ATOM 721 N N . ASP A 1 97 ? 10.705 -8.968 -1.063 1.00 98.31 97 ASP A N 1
ATOM 722 C CA . ASP A 1 97 ? 10.850 -9.750 -2.295 1.00 98.31 97 ASP A CA 1
ATOM 723 C C . ASP A 1 97 ? 10.526 -8.923 -3.545 1.00 98.31 97 ASP A C 1
ATOM 725 O O . ASP A 1 97 ? 11.231 -9.019 -4.552 1.00 98.31 97 ASP A O 1
ATOM 729 N N . TYR A 1 98 ? 9.511 -8.059 -3.472 1.00 98.56 98 TYR A N 1
ATOM 730 C CA . TYR A 1 98 ? 9.198 -7.099 -4.526 1.00 98.56 98 TYR A CA 1
ATOM 731 C C . TYR A 1 98 ? 10.374 -6.152 -4.806 1.00 98.56 98 TYR A C 1
ATOM 733 O O . TYR A 1 98 ? 10.804 -6.021 -5.956 1.00 98.56 98 TYR A O 1
ATOM 741 N N . PHE A 1 99 ? 10.941 -5.531 -3.770 1.00 98.50 99 PHE A N 1
ATOM 742 C CA . PHE A 1 99 ? 12.080 -4.631 -3.935 1.00 98.50 99 PHE A CA 1
ATOM 743 C C . PHE A 1 99 ? 13.329 -5.347 -4.442 1.00 98.50 99 PHE A C 1
ATOM 745 O O . PHE A 1 99 ? 13.982 -4.860 -5.363 1.00 98.50 99 PHE A O 1
ATOM 752 N N . ASP A 1 100 ? 13.634 -6.526 -3.906 1.00 98.00 100 ASP A N 1
ATOM 753 C CA . ASP A 1 100 ? 14.748 -7.354 -4.358 1.00 98.00 100 ASP A CA 1
ATOM 754 C C . ASP A 1 100 ? 14.593 -7.759 -5.826 1.00 98.00 100 ASP A C 1
ATOM 756 O O . ASP A 1 100 ? 15.562 -7.710 -6.586 1.00 98.00 100 ASP A O 1
ATOM 760 N N . GLY A 1 101 ? 13.375 -8.121 -6.234 1.00 97.50 101 GLY A N 1
ATOM 761 C CA . GLY A 1 101 ? 13.048 -8.445 -7.617 1.00 97.50 101 GLY A CA 1
ATOM 762 C C . GLY A 1 101 ? 13.293 -7.262 -8.553 1.00 97.50 101 GLY A C 1
ATOM 763 O O . GLY A 1 101 ? 13.906 -7.418 -9.609 1.00 97.50 101 GLY A O 1
ATOM 764 N N . LEU A 1 102 ? 12.911 -6.049 -8.144 1.00 97.06 102 LEU A N 1
ATOM 765 C CA . LEU A 1 102 ? 13.208 -4.838 -8.909 1.00 97.06 102 LEU A CA 1
ATOM 766 C C . LEU A 1 102 ? 14.699 -4.485 -8.910 1.00 97.06 102 LEU A C 1
ATOM 768 O O . LEU A 1 102 ? 15.224 -4.114 -9.957 1.00 97.06 102 LEU A O 1
ATOM 772 N N . TYR A 1 103 ? 15.393 -4.608 -7.784 1.00 97.38 103 TYR A N 1
ATOM 773 C CA . TYR A 1 103 ? 16.803 -4.238 -7.663 1.00 97.38 103 TYR A CA 1
ATOM 774 C C . TYR A 1 103 ? 17.728 -5.191 -8.432 1.00 97.38 103 TYR A C 1
ATOM 776 O O . TYR A 1 103 ? 18.708 -4.768 -9.049 1.00 97.38 103 TYR A O 1
ATOM 784 N N . ARG A 1 104 ? 17.397 -6.486 -8.449 1.00 96.69 104 ARG A N 1
ATOM 785 C CA . ARG A 1 104 ? 18.157 -7.523 -9.163 1.00 96.69 104 ARG A CA 1
ATOM 786 C C . ARG A 1 104 ? 17.653 -7.786 -10.582 1.00 96.69 104 ARG A C 1
ATOM 788 O O . ARG A 1 104 ? 18.326 -8.493 -11.319 1.00 96.69 104 ARG A O 1
ATOM 795 N N . SER A 1 105 ? 16.536 -7.173 -10.985 1.00 96.56 105 SER A N 1
ATOM 796 C CA . SER A 1 105 ? 15.810 -7.499 -12.228 1.00 96.56 105 SER A CA 1
ATOM 797 C C . SER A 1 105 ? 15.502 -8.995 -12.337 1.00 96.56 105 SER A C 1
ATOM 799 O O . SER A 1 105 ? 15.736 -9.626 -13.358 1.00 96.56 105 SER A O 1
ATOM 801 N N . ASP A 1 106 ? 14.991 -9.556 -11.243 1.00 96.44 106 ASP A N 1
ATOM 802 C CA . ASP A 1 106 ? 14.672 -10.974 -11.096 1.00 96.44 106 ASP A CA 1
ATOM 803 C C . ASP A 1 106 ? 13.158 -11.172 -11.224 1.00 96.44 106 ASP A C 1
ATOM 805 O O . ASP A 1 106 ? 12.387 -10.991 -10.273 1.00 96.44 106 ASP A O 1
ATOM 809 N N . SER A 1 107 ? 12.718 -11.538 -12.428 1.00 96.75 107 SER A N 1
ATOM 810 C CA . SER A 1 107 ? 11.306 -11.792 -12.692 1.00 96.75 107 SER A CA 1
ATOM 811 C C . SER A 1 107 ? 10.793 -13.062 -12.000 1.00 96.75 107 SER A C 1
ATOM 813 O O . SER A 1 107 ? 9.593 -13.166 -11.741 1.00 96.75 107 SER A O 1
ATOM 815 N N . ALA A 1 108 ? 11.648 -14.037 -11.674 1.00 96.50 108 ALA A N 1
ATOM 816 C CA . ALA A 1 108 ? 11.233 -15.245 -10.960 1.00 96.50 108 ALA A CA 1
ATOM 817 C C . ALA A 1 108 ? 10.826 -14.907 -9.521 1.00 96.50 108 ALA A C 1
ATOM 819 O O . ALA A 1 108 ? 9.794 -15.384 -9.045 1.00 96.50 108 ALA A O 1
ATOM 820 N N . ARG A 1 109 ? 11.573 -14.013 -8.864 1.00 97.00 109 ARG A N 1
ATOM 821 C CA . ARG A 1 109 ? 11.208 -13.455 -7.556 1.00 97.00 109 ARG A CA 1
ATOM 822 C C . ARG A 1 109 ? 9.948 -12.596 -7.634 1.00 97.00 109 ARG A C 1
ATOM 824 O O . ARG A 1 109 ? 9.044 -12.775 -6.823 1.00 97.00 109 ARG A O 1
ATOM 831 N N . LEU A 1 110 ? 9.827 -11.723 -8.637 1.00 98.00 110 LEU A N 1
ATOM 832 C CA . LEU A 1 110 ? 8.630 -10.885 -8.799 1.00 98.00 110 LEU A CA 1
ATOM 833 C C . LEU A 1 110 ? 7.345 -11.702 -9.006 1.00 98.00 110 LEU A C 1
ATOM 835 O O . LEU A 1 110 ? 6.306 -11.343 -8.454 1.00 98.00 110 LEU A O 1
ATOM 839 N N . ARG A 1 111 ? 7.411 -12.840 -9.710 1.00 97.94 111 ARG A N 1
ATOM 840 C CA . ARG A 1 111 ? 6.275 -13.772 -9.862 1.00 97.94 111 ARG A CA 1
ATOM 841 C C . ARG A 1 111 ? 5.783 -14.373 -8.541 1.00 97.94 111 ARG A C 1
ATOM 843 O O . ARG A 1 111 ? 4.680 -14.906 -8.493 1.00 97.94 111 ARG A O 1
ATOM 850 N N . GLN A 1 112 ? 6.567 -14.295 -7.465 1.00 96.88 112 GLN A N 1
ATOM 851 C CA . GLN A 1 112 ? 6.137 -14.741 -6.139 1.00 96.88 112 GLN A CA 1
ATOM 852 C C . GLN A 1 112 ? 5.274 -13.704 -5.407 1.00 96.88 112 GLN A C 1
ATOM 854 O O . GLN A 1 112 ? 4.644 -14.036 -4.405 1.00 96.88 112 GLN A O 1
ATOM 859 N N . VAL A 1 113 ? 5.238 -12.458 -5.867 1.00 98.00 113 VAL A N 1
ATOM 860 C CA . VAL A 1 113 ? 4.553 -11.372 -5.149 1.00 98.00 113 VAL A CA 1
ATOM 861 C C . VAL A 1 113 ? 3.548 -10.634 -6.017 1.00 98.00 113 VAL A C 1
ATOM 863 O O . VAL A 1 113 ? 2.563 -10.126 -5.496 1.00 98.00 113 VAL A O 1
ATOM 866 N N . LEU A 1 114 ? 3.732 -10.625 -7.336 1.00 98.56 114 LEU A N 1
ATOM 867 C CA . LEU A 1 114 ? 2.757 -10.125 -8.298 1.00 98.56 114 LEU A CA 1
ATOM 868 C C . LEU A 1 114 ? 1.837 -11.256 -8.742 1.00 98.56 114 LEU A C 1
ATOM 870 O O . LEU A 1 114 ? 2.284 -12.286 -9.247 1.00 98.56 114 LEU A O 1
ATOM 874 N N . HIS A 1 115 ? 0.536 -11.050 -8.563 1.00 98.56 115 HIS A N 1
ATOM 875 C CA . HIS A 1 115 ? -0.471 -11.985 -9.038 1.00 98.56 115 HIS A CA 1
ATOM 876 C C . HIS A 1 115 ? -0.382 -12.120 -10.573 1.00 98.56 115 HIS A C 1
ATOM 878 O O . HIS A 1 115 ? -0.217 -11.102 -11.243 1.00 98.56 115 HIS A O 1
ATOM 884 N N . PRO A 1 116 ? -0.574 -13.311 -11.178 1.00 97.94 116 PRO A N 1
ATOM 885 C CA . PRO A 1 116 ? -0.492 -13.488 -12.637 1.00 97.94 116 PRO A CA 1
ATOM 886 C C . PRO A 1 116 ? -1.433 -12.582 -13.446 1.00 97.94 116 PRO A C 1
ATOM 888 O O . PRO A 1 116 ? -1.175 -12.279 -14.604 1.00 97.94 116 PRO A O 1
ATOM 891 N N . ARG A 1 117 ? -2.526 -12.123 -12.823 1.00 97.75 117 ARG A N 1
ATOM 892 C CA . ARG A 1 117 ? -3.501 -11.186 -13.409 1.00 97.75 117 ARG A CA 1
ATOM 893 C C . ARG A 1 117 ? -3.330 -9.739 -12.933 1.00 97.75 117 ARG A C 1
ATOM 895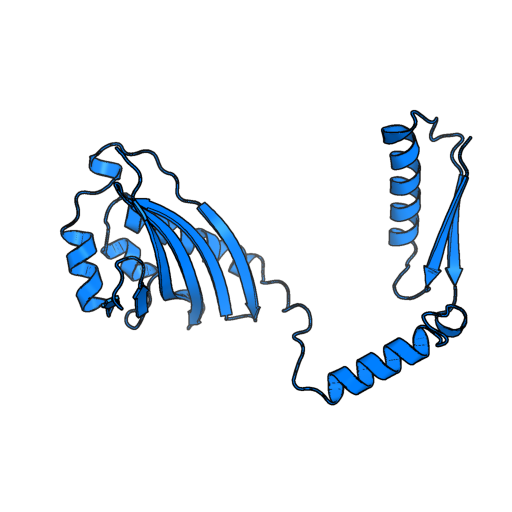 O O . ARG A 1 117 ? -4.291 -8.977 -12.990 1.00 97.75 117 ARG A O 1
ATOM 902 N N . ALA A 1 118 ? -2.172 -9.380 -12.385 1.00 98.44 118 ALA A N 1
ATOM 903 C CA . ALA A 1 118 ? -1.957 -8.036 -11.876 1.00 98.44 118 ALA A CA 1
ATOM 904 C C . ALA A 1 118 ? -1.915 -6.997 -13.007 1.00 98.44 118 ALA A C 1
ATOM 906 O O . ALA A 1 118 ? -1.429 -7.273 -14.105 1.00 98.44 118 ALA A O 1
ATOM 907 N N . LEU A 1 119 ? -2.407 -5.793 -12.715 1.00 98.31 119 LEU A N 1
ATOM 908 C CA . LEU A 1 119 ? -2.316 -4.637 -13.606 1.00 98.31 119 LEU A CA 1
ATOM 909 C C . LEU A 1 119 ? -1.015 -3.871 -13.349 1.00 98.31 119 LEU A C 1
ATOM 911 O O . LEU A 1 119 ? -0.685 -3.577 -12.205 1.00 98.31 119 LEU A O 1
ATOM 915 N N . TYR A 1 120 ? -0.311 -3.487 -14.408 1.00 98.38 120 TYR A N 1
ATOM 916 C CA . TYR A 1 120 ? 0.775 -2.510 -14.359 1.00 98.38 120 TYR A CA 1
ATOM 917 C C . TYR A 1 120 ? 0.347 -1.270 -15.142 1.00 98.38 120 TYR A C 1
ATOM 919 O O . TYR A 1 120 ? 0.075 -1.388 -16.335 1.00 98.38 120 TYR A O 1
ATOM 927 N N . ALA A 1 121 ? 0.268 -0.098 -14.507 1.00 98.50 121 ALA A N 1
ATOM 928 C CA . ALA A 1 121 ? -0.228 1.104 -15.174 1.00 98.50 121 ALA A CA 1
ATOM 929 C C . ALA A 1 121 ? 0.459 2.406 -14.738 1.00 98.50 121 ALA A C 1
ATOM 931 O O . ALA A 1 121 ? 0.786 2.603 -13.568 1.00 98.50 121 ALA A O 1
ATOM 932 N N . THR A 1 122 ? 0.639 3.323 -15.686 1.00 98.44 122 THR A N 1
ATOM 933 C CA . THR A 1 122 ? 1.116 4.690 -15.434 1.00 98.44 122 THR A CA 1
ATOM 934 C C . THR A 1 122 ? 0.684 5.635 -16.553 1.00 98.44 122 THR A C 1
ATOM 936 O O . THR A 1 122 ? 0.389 5.195 -17.661 1.00 98.44 122 THR A O 1
ATOM 939 N N . ALA A 1 123 ? 0.691 6.934 -16.263 1.00 97.94 123 ALA A N 1
ATOM 940 C CA . ALA A 1 123 ? 0.572 8.002 -17.253 1.00 97.94 123 ALA A CA 1
ATOM 941 C C . ALA A 1 123 ? 1.737 9.010 -17.177 1.00 97.94 123 ALA A C 1
ATOM 943 O O . ALA A 1 123 ? 1.677 10.071 -17.791 1.00 97.94 123 ALA A O 1
ATOM 944 N N . SER A 1 124 ? 2.817 8.706 -16.440 1.00 96.00 124 SER A N 1
ATOM 945 C CA . SER A 1 124 ? 3.934 9.649 -16.237 1.00 96.00 124 SER A CA 1
ATOM 946 C C . SER A 1 124 ? 4.666 10.031 -17.526 1.00 96.00 124 SER A C 1
ATOM 948 O O . SER A 1 124 ? 5.318 11.066 -17.568 1.00 96.00 124 SER A O 1
ATOM 950 N N . GLY A 1 125 ? 4.552 9.219 -18.581 1.00 93.44 125 GLY A N 1
ATOM 951 C CA . GLY A 1 125 ? 5.101 9.519 -19.906 1.00 93.44 125 GLY A CA 1
ATOM 952 C C . GLY A 1 125 ? 4.217 10.415 -20.783 1.00 93.44 125 GLY A C 1
ATOM 953 O O . GLY A 1 125 ? 4.559 10.617 -21.941 1.00 93.44 125 GLY A O 1
ATOM 954 N N . GLY A 1 126 ? 3.082 10.911 -20.276 1.00 95.31 126 GLY A N 1
ATOM 955 C CA . GLY A 1 126 ? 2.128 11.746 -21.022 1.00 95.31 126 GLY A CA 1
ATOM 956 C C . GLY A 1 126 ? 0.997 10.975 -21.714 1.00 95.31 126 GLY A C 1
ATOM 957 O O . GLY A 1 126 ? -0.032 11.564 -22.029 1.00 95.31 126 GLY A O 1
ATOM 958 N N . GLU A 1 127 ? 1.137 9.659 -21.877 1.00 96.38 127 GLU A N 1
ATOM 959 C CA . GLU A 1 127 ? 0.102 8.761 -22.399 1.00 96.38 127 GLU A CA 1
ATOM 960 C C . GLU A 1 127 ? -0.145 7.596 -21.436 1.00 96.38 127 GLU A C 1
ATOM 962 O O . GLU A 1 127 ? 0.728 7.225 -20.643 1.00 96.38 127 GLU A O 1
ATOM 967 N N . LEU A 1 128 ? -1.341 7.005 -21.507 1.00 97.94 128 LEU A N 1
ATOM 968 C CA . LEU A 1 128 ? -1.688 5.830 -20.715 1.00 97.94 128 LEU A CA 1
ATOM 969 C C . LEU A 1 128 ? -0.866 4.621 -21.176 1.00 97.94 128 LEU A C 1
ATOM 971 O O . LEU A 1 128 ? -1.052 4.108 -22.276 1.00 97.94 128 LEU A O 1
ATOM 975 N N . LEU A 1 129 ? -0.022 4.112 -20.284 1.00 97.88 129 LEU A N 1
ATOM 976 C CA . LEU A 1 129 ? 0.624 2.815 -20.418 1.00 97.88 129 LEU A CA 1
ATOM 977 C C . LEU A 1 129 ? -0.063 1.821 -19.485 1.00 97.88 129 LEU A C 1
ATOM 979 O O . LEU A 1 129 ? -0.057 2.013 -18.270 1.00 97.88 129 LEU A O 1
ATOM 983 N N . THR A 1 130 ? -0.573 0.724 -20.039 1.00 98.12 130 THR A N 1
ATOM 984 C CA . THR A 1 130 ? -1.051 -0.440 -19.280 1.00 98.12 130 THR A CA 1
ATOM 985 C C . THR A 1 130 ? -0.357 -1.703 -19.758 1.00 98.12 130 THR A C 1
ATOM 987 O O . THR A 1 130 ? -0.101 -1.833 -20.953 1.00 98.12 130 THR A O 1
ATOM 990 N N . ARG A 1 131 ? -0.073 -2.635 -18.846 1.00 97.94 131 ARG A N 1
ATOM 991 C CA . ARG A 1 131 ? 0.478 -3.955 -19.170 1.00 97.94 131 ARG A CA 1
ATOM 992 C C . ARG A 1 131 ? -0.127 -5.052 -18.310 1.00 97.94 131 ARG A C 1
ATOM 994 O O . ARG A 1 131 ? -0.381 -4.847 -17.118 1.00 97.94 131 ARG A O 1
ATOM 1001 N N . GLY A 1 132 ? -0.287 -6.221 -18.921 1.00 97.56 132 GLY A N 1
ATOM 1002 C CA . GLY A 1 132 ? -0.445 -7.484 -18.204 1.00 97.56 132 GLY A CA 1
ATOM 1003 C C . GLY A 1 132 ? 0.903 -8.036 -17.732 1.00 97.56 132 GLY A C 1
ATOM 1004 O O . GLY A 1 132 ? 1.968 -7.560 -18.128 1.00 97.56 132 GLY A O 1
ATOM 1005 N N . MET A 1 133 ? 0.874 -9.066 -16.886 1.00 97.50 133 MET A N 1
ATOM 1006 C CA . MET A 1 133 ? 2.107 -9.645 -16.343 1.00 97.50 133 MET A CA 1
ATOM 1007 C C . MET A 1 133 ? 2.970 -10.327 -17.411 1.00 97.50 133 MET A C 1
ATOM 1009 O O . MET A 1 133 ? 4.188 -10.165 -17.388 1.00 97.50 133 MET A O 1
ATOM 1013 N N . ASP A 1 134 ? 2.360 -10.994 -18.394 1.00 96.00 134 ASP A N 1
ATOM 1014 C CA . ASP A 1 134 ? 3.088 -11.645 -19.495 1.00 96.00 134 ASP A CA 1
ATOM 1015 C C . ASP A 1 134 ? 3.885 -10.649 -20.353 1.00 96.00 134 ASP A C 1
ATOM 1017 O O . ASP A 1 134 ? 4.964 -10.971 -20.842 1.00 96.00 134 ASP A O 1
ATOM 1021 N N . GLU A 1 135 ? 3.403 -9.410 -20.472 1.00 97.06 135 GLU A N 1
ATOM 1022 C CA . GLU A 1 135 ? 4.104 -8.314 -21.154 1.00 97.06 135 GLU A CA 1
ATOM 1023 C C . GLU A 1 135 ? 5.144 -7.637 -20.252 1.00 97.06 135 GLU A C 1
ATOM 1025 O O . GLU A 1 135 ? 6.100 -7.024 -20.732 1.00 97.06 135 GLU A O 1
ATOM 1030 N N . TYR A 1 136 ? 4.959 -7.710 -18.932 1.00 96.69 136 TYR A N 1
ATOM 1031 C CA . TYR A 1 136 ? 5.846 -7.072 -17.967 1.00 96.69 136 TYR A CA 1
ATOM 1032 C C . TYR A 1 136 ? 7.125 -7.878 -17.717 1.00 96.69 136 TYR A C 1
ATOM 1034 O O . TYR A 1 136 ? 8.193 -7.283 -17.565 1.00 96.69 136 TYR A O 1
ATOM 1042 N N . TRP A 1 137 ? 7.068 -9.212 -17.717 1.00 96.75 137 TRP A N 1
ATOM 1043 C CA . TRP A 1 137 ? 8.255 -10.036 -17.452 1.00 96.75 137 TRP A CA 1
ATOM 1044 C C . TRP A 1 137 ? 9.409 -9.827 -18.435 1.00 96.75 137 TRP A C 1
ATOM 1046 O O . TRP A 1 137 ? 10.515 -9.579 -17.953 1.00 96.75 137 TRP A O 1
ATOM 1056 N N . PRO A 1 138 ? 9.188 -9.790 -19.765 1.00 96.31 138 PRO A N 1
ATOM 1057 C CA . PRO A 1 138 ? 10.261 -9.506 -20.717 1.00 96.31 138 PRO A CA 1
ATOM 1058 C C . PRO A 1 138 ? 10.950 -8.160 -20.458 1.00 96.31 138 PRO A C 1
ATOM 1060 O O . PRO A 1 138 ? 12.147 -8.017 -20.686 1.00 96.31 138 PRO A O 1
ATOM 1063 N N . VAL A 1 139 ? 10.212 -7.172 -19.942 1.00 95.00 139 VAL A N 1
ATOM 1064 C CA . VAL A 1 139 ? 10.746 -5.841 -19.610 1.00 95.00 139 VAL A CA 1
ATOM 1065 C C . VAL A 1 139 ? 11.682 -5.911 -18.407 1.00 95.00 139 VAL A C 1
ATOM 1067 O O . VAL A 1 139 ? 12.677 -5.190 -18.369 1.00 95.00 139 VAL A O 1
ATOM 1070 N N . ILE A 1 140 ? 11.373 -6.758 -17.423 1.00 95.62 140 ILE A N 1
ATOM 1071 C CA . ILE A 1 140 ? 12.254 -6.996 -16.277 1.00 95.62 140 ILE A CA 1
ATOM 1072 C C . ILE A 1 140 ? 13.495 -7.767 -16.721 1.00 95.62 140 ILE A C 1
ATOM 1074 O O . ILE A 1 140 ? 14.601 -7.324 -16.430 1.00 95.62 140 ILE A O 1
ATOM 1078 N N . ASP A 1 141 ? 13.313 -8.858 -17.464 1.00 93.38 141 ASP A N 1
ATOM 1079 C CA . ASP A 1 141 ? 14.399 -9.763 -17.856 1.00 93.38 141 ASP A CA 1
ATOM 1080 C C . ASP A 1 141 ? 15.406 -9.107 -18.814 1.00 93.38 141 ASP A C 1
ATOM 1082 O O . ASP A 1 141 ? 16.602 -9.384 -18.750 1.00 93.38 141 ASP A O 1
ATOM 1086 N N . ALA A 1 142 ? 14.950 -8.197 -19.682 1.00 93.38 142 ALA A N 1
ATOM 1087 C CA . ALA A 1 142 ? 15.819 -7.477 -20.613 1.00 93.38 142 ALA A CA 1
ATOM 1088 C C . ALA A 1 142 ? 16.599 -6.318 -19.964 1.00 93.38 142 ALA A C 1
ATOM 1090 O O . ALA A 1 142 ? 17.527 -5.774 -20.569 1.00 93.38 142 ALA A O 1
ATOM 1091 N N . ARG A 1 143 ? 16.214 -5.881 -18.760 1.00 91.12 143 ARG A N 1
ATOM 1092 C CA . ARG A 1 143 ? 16.774 -4.683 -18.131 1.00 91.12 143 ARG A CA 1
ATOM 1093 C C . ARG A 1 143 ? 18.082 -5.006 -17.394 1.00 91.12 143 ARG A C 1
ATOM 1095 O O . ARG A 1 143 ? 18.075 -5.838 -16.489 1.00 91.12 143 ARG A O 1
ATOM 1102 N N . PRO A 1 144 ? 19.181 -4.266 -17.640 1.00 92.12 144 PRO A N 1
ATOM 1103 C CA . PRO A 1 144 ? 20.366 -4.328 -16.788 1.00 92.12 144 PRO A CA 1
ATOM 1104 C C . PRO A 1 144 ? 20.016 -3.954 -15.344 1.00 92.12 144 PRO A C 1
ATOM 1106 O O . PRO A 1 144 ? 19.457 -2.879 -15.098 1.00 92.12 144 PRO A O 1
ATOM 1109 N N . SER A 1 145 ? 20.332 -4.824 -14.387 1.00 94.88 145 SER A N 1
ATOM 1110 C CA . SER A 1 145 ? 19.880 -4.629 -13.012 1.00 94.88 145 SER A CA 1
ATOM 1111 C C . SER A 1 145 ? 20.613 -3.481 -12.315 1.00 94.88 145 SER A C 1
ATOM 1113 O O . SER A 1 145 ? 21.829 -3.356 -12.489 1.00 94.88 145 SER A O 1
ATOM 1115 N N . PRO A 1 146 ? 19.919 -2.678 -11.485 1.00 94.88 146 PRO A N 1
ATOM 1116 C CA . PRO A 1 146 ? 20.571 -1.730 -10.578 1.00 94.88 146 PRO A CA 1
ATOM 1117 C C . PRO A 1 146 ? 21.718 -2.373 -9.784 1.00 94.88 146 PRO A C 1
ATOM 1119 O O . PRO A 1 146 ? 22.809 -1.812 -9.707 1.00 94.88 146 PRO A O 1
ATOM 1122 N N . ALA A 1 147 ? 21.514 -3.608 -9.305 1.00 95.75 147 ALA A N 1
ATOM 1123 C CA . ALA A 1 147 ? 22.540 -4.395 -8.626 1.00 95.75 147 ALA A CA 1
ATOM 1124 C C . ALA A 1 147 ? 23.812 -4.597 -9.467 1.00 95.75 147 ALA A C 1
ATOM 1126 O O . ALA A 1 147 ? 24.911 -4.354 -8.977 1.00 95.75 147 ALA A O 1
ATOM 1127 N N . SER A 1 148 ? 23.684 -5.003 -10.737 1.00 95.69 148 SER A N 1
ATOM 1128 C CA . SER A 1 148 ? 24.839 -5.209 -11.631 1.00 95.69 148 SER A CA 1
ATOM 1129 C C . SER A 1 148 ? 25.606 -3.924 -11.950 1.00 95.69 148 SER A C 1
ATOM 1131 O O . SER A 1 148 ? 26.775 -3.982 -12.320 1.00 95.69 148 SER A O 1
ATOM 1133 N N . LYS A 1 149 ? 24.959 -2.768 -11.785 1.00 93.94 149 LYS A N 1
ATOM 1134 C CA . LYS A 1 149 ? 25.551 -1.442 -11.974 1.00 93.94 149 LYS A CA 1
ATOM 1135 C C . LYS A 1 149 ? 26.120 -0.849 -10.683 1.00 93.94 149 LYS A C 1
ATOM 1137 O O . LYS A 1 149 ? 26.699 0.231 -10.728 1.00 93.94 149 LYS A O 1
ATOM 1142 N N . GLY A 1 150 ? 25.943 -1.521 -9.543 1.00 93.56 150 GLY A N 1
ATOM 1143 C CA . GLY A 1 150 ? 26.332 -0.997 -8.234 1.00 93.56 150 GLY A CA 1
ATOM 1144 C C . GLY A 1 150 ? 25.527 0.234 -7.804 1.00 93.56 150 GLY A C 1
ATOM 1145 O O . GLY A 1 150 ? 26.034 1.058 -7.047 1.00 93.56 150 GLY A O 1
ATOM 1146 N N . GLU A 1 151 ? 24.297 0.394 -8.300 1.00 92.94 151 GLU A N 1
ATOM 1147 C CA . GLU A 1 151 ? 23.438 1.517 -7.915 1.00 92.94 151 GLU A CA 1
ATOM 1148 C C . GLU A 1 151 ? 23.009 1.394 -6.439 1.00 92.94 151 GLU A C 1
ATOM 1150 O O . GLU A 1 151 ? 22.706 0.293 -5.977 1.00 92.94 151 GLU A O 1
ATOM 1155 N N . PRO A 1 152 ? 22.947 2.499 -5.672 1.00 91.81 152 PRO A N 1
ATOM 1156 C CA . PRO A 1 152 ? 22.493 2.449 -4.287 1.00 91.81 152 PRO A CA 1
ATOM 1157 C C . PRO A 1 152 ? 21.010 2.070 -4.199 1.00 91.81 152 PRO A C 1
ATOM 1159 O O . PRO A 1 152 ? 20.193 2.487 -5.025 1.00 91.81 152 PRO A O 1
ATOM 1162 N N . ARG A 1 153 ? 20.646 1.321 -3.152 1.00 93.19 153 ARG A N 1
ATOM 1163 C CA . ARG A 1 153 ? 19.244 1.020 -2.842 1.00 93.19 153 ARG A CA 1
ATOM 1164 C C . ARG A 1 153 ? 18.573 2.222 -2.190 1.00 93.19 153 ARG A C 1
ATOM 1166 O O . ARG A 1 153 ? 18.995 2.681 -1.133 1.00 93.19 153 ARG A O 1
ATOM 1173 N N . GLU A 1 154 ? 17.509 2.699 -2.823 1.00 92.31 154 GLU A N 1
ATOM 1174 C CA . GLU A 1 154 ? 16.654 3.785 -2.323 1.00 92.31 154 GLU A CA 1
ATOM 1175 C C . GLU A 1 154 ? 15.197 3.322 -2.140 1.00 92.31 154 GLU A C 1
ATOM 1177 O O . GLU A 1 154 ? 14.279 4.141 -2.061 1.00 92.31 154 GLU A O 1
ATOM 1182 N N . ASP A 1 155 ? 14.969 2.007 -2.119 1.00 97.06 155 ASP A N 1
ATOM 1183 C CA . ASP A 1 155 ? 13.648 1.426 -1.930 1.00 97.06 155 ASP A CA 1
ATOM 1184 C C . ASP A 1 155 ? 13.165 1.488 -0.477 1.00 97.06 155 ASP A C 1
ATOM 1186 O O . ASP A 1 155 ? 13.916 1.238 0.466 1.00 97.06 155 ASP A O 1
ATOM 1190 N N . ARG A 1 156 ? 11.888 1.844 -0.288 1.00 97.75 156 ARG A N 1
ATOM 1191 C CA . ARG A 1 156 ? 11.243 1.864 1.031 1.00 97.75 156 ARG A CA 1
ATOM 1192 C C . ARG A 1 156 ? 9.725 1.779 0.942 1.00 97.75 156 ARG A C 1
ATOM 1194 O O . ARG A 1 156 ? 9.099 2.295 0.015 1.00 97.75 156 ARG A O 1
ATOM 1201 N N . ILE A 1 157 ? 9.122 1.205 1.979 1.00 98.44 157 ILE A N 1
ATOM 1202 C CA . ILE A 1 157 ? 7.688 1.348 2.243 1.00 98.44 157 ILE A CA 1
ATOM 1203 C C . ILE A 1 157 ? 7.458 2.752 2.812 1.00 98.44 157 ILE A C 1
ATOM 1205 O O . ILE A 1 157 ? 8.089 3.137 3.795 1.00 98.44 157 ILE A O 1
ATOM 1209 N N . VAL A 1 158 ? 6.565 3.522 2.194 1.00 97.94 158 VAL A N 1
ATOM 1210 C CA . VAL A 1 158 ? 6.158 4.844 2.691 1.00 97.94 158 VAL A CA 1
ATOM 1211 C C . VAL A 1 158 ? 4.990 4.712 3.659 1.00 97.94 158 VAL A C 1
ATOM 1213 O O . VAL A 1 158 ? 5.012 5.310 4.731 1.00 97.94 158 VAL A O 1
ATOM 1216 N N . SER A 1 159 ? 3.978 3.925 3.295 1.00 96.31 159 SER A N 1
ATOM 1217 C CA . SER A 1 159 ? 2.832 3.637 4.155 1.00 96.31 159 SER A CA 1
ATOM 1218 C C . SER A 1 159 ? 2.188 2.306 3.787 1.00 96.31 159 SER A C 1
ATOM 1220 O O . SER A 1 159 ? 2.247 1.872 2.635 1.00 96.31 159 SER A O 1
ATOM 1222 N N . ILE A 1 160 ? 1.543 1.687 4.775 1.00 95.50 160 ILE A N 1
ATOM 1223 C CA . ILE A 1 160 ? 0.650 0.543 4.592 1.00 95.50 160 ILE A CA 1
ATOM 1224 C C . ILE A 1 160 ? -0.687 0.937 5.207 1.00 95.50 160 ILE A C 1
ATOM 1226 O O . ILE A 1 160 ? -0.764 1.200 6.406 1.00 95.50 160 ILE A O 1
ATOM 1230 N N . GLU A 1 161 ? -1.721 0.983 4.383 1.00 94.75 161 GLU A N 1
ATOM 1231 C CA . GLU A 1 161 ? -3.101 1.125 4.815 1.00 94.75 161 GLU A CA 1
ATOM 1232 C C . GLU A 1 161 ? -3.766 -0.247 4.747 1.00 94.75 161 GLU A C 1
ATOM 1234 O O . GLU A 1 161 ? -3.746 -0.918 3.716 1.00 94.75 161 GLU A O 1
ATOM 1239 N N . TRP A 1 162 ? -4.334 -0.684 5.863 1.00 91.88 162 TRP A N 1
ATOM 1240 C CA . TRP A 1 162 ? -5.074 -1.936 5.944 1.00 91.88 162 TRP A CA 1
ATOM 1241 C C . TRP A 1 162 ? -6.542 -1.603 5.767 1.00 91.88 162 TRP A C 1
ATOM 1243 O O . TRP A 1 162 ? -7.101 -0.926 6.613 1.00 91.88 162 TRP A O 1
ATOM 1253 N N . ILE A 1 163 ? -7.161 -2.042 4.674 1.00 90.88 163 ILE A N 1
ATOM 1254 C CA . ILE A 1 163 ? -8.580 -1.771 4.397 1.00 90.88 163 ILE A CA 1
ATOM 1255 C C . ILE A 1 163 ? -9.451 -2.836 5.080 1.00 90.88 163 ILE A C 1
ATOM 1257 O O . ILE A 1 163 ? -10.592 -2.583 5.457 1.00 90.88 163 ILE A O 1
ATOM 1261 N N . GLY A 1 164 ? -8.905 -4.037 5.276 1.00 87.12 164 GLY A N 1
ATOM 1262 C CA . GLY A 1 164 ? -9.567 -5.137 5.965 1.00 87.12 164 GLY A CA 1
ATOM 1263 C C . GLY A 1 164 ? -8.644 -6.349 6.129 1.00 87.12 164 GLY A C 1
ATOM 1264 O O . GLY A 1 164 ? -7.449 -6.261 5.847 1.00 87.12 164 GLY A O 1
ATOM 1265 N N . PRO A 1 165 ? -9.180 -7.515 6.535 1.00 88.81 165 PRO A N 1
ATOM 1266 C CA . PRO A 1 165 ? -8.372 -8.703 6.838 1.00 88.81 165 PRO A CA 1
ATOM 1267 C C . PRO A 1 165 ? -7.664 -9.314 5.618 1.00 88.81 165 PRO A C 1
ATOM 1269 O O . PRO A 1 165 ? -6.772 -10.147 5.779 1.00 88.81 165 PRO A O 1
ATOM 1272 N N . VAL A 1 166 ? -8.087 -8.941 4.408 1.00 94.44 166 VAL A N 1
ATOM 1273 C CA . VAL A 1 166 ? -7.593 -9.495 3.140 1.00 94.44 166 VAL A CA 1
ATOM 1274 C C . VAL A 1 166 ? -7.258 -8.427 2.099 1.00 94.44 166 VAL A C 1
ATOM 1276 O O . VAL A 1 166 ? -6.959 -8.779 0.964 1.00 94.44 166 VAL A O 1
ATOM 1279 N N . THR A 1 167 ? -7.285 -7.142 2.466 1.00 96.50 167 THR A N 1
ATOM 1280 C CA . THR A 1 167 ? -7.071 -6.031 1.528 1.00 96.50 167 THR A CA 1
ATOM 1281 C C . THR A 1 167 ? -6.181 -4.971 2.155 1.00 96.50 167 THR A C 1
ATOM 1283 O O . THR A 1 167 ? -6.460 -4.501 3.261 1.00 96.50 167 THR A O 1
ATOM 1286 N N . ALA A 1 168 ? -5.141 -4.561 1.431 1.00 97.00 168 ALA A N 1
ATOM 1287 C CA . ALA A 1 168 ? -4.248 -3.486 1.845 1.00 97.00 168 ALA A CA 1
ATOM 1288 C C . ALA A 1 168 ? -3.829 -2.611 0.654 1.00 97.00 168 ALA A C 1
ATOM 1290 O O . ALA A 1 168 ? -3.815 -3.053 -0.497 1.00 97.00 168 ALA A O 1
ATOM 1291 N N . LEU A 1 169 ? -3.468 -1.366 0.943 1.00 98.31 169 LEU A N 1
ATOM 1292 C CA . LEU A 1 169 ? -2.835 -0.440 0.015 1.00 98.31 169 LEU A CA 1
ATOM 1293 C C . LEU A 1 169 ? -1.440 -0.120 0.548 1.00 98.31 169 LEU A C 1
ATOM 1295 O O . LEU A 1 169 ? -1.282 0.312 1.688 1.00 98.31 169 LEU A O 1
ATOM 1299 N N . VAL A 1 170 ? -0.422 -0.313 -0.281 1.00 98.69 170 VAL A N 1
ATOM 1300 C CA . VAL A 1 170 ? 0.955 0.051 0.048 1.00 98.69 170 VAL A CA 1
ATOM 1301 C C . VAL A 1 170 ? 1.394 1.170 -0.872 1.00 98.69 170 VAL A C 1
ATOM 1303 O O . VAL A 1 170 ? 1.373 1.022 -2.094 1.00 98.69 170 VAL A O 1
ATOM 1306 N N . ARG A 1 171 ? 1.853 2.273 -0.283 1.00 98.75 171 ARG A N 1
ATOM 1307 C CA . ARG A 1 171 ? 2.637 3.271 -1.005 1.00 98.75 171 ARG A CA 1
ATOM 1308 C C . ARG A 1 171 ? 4.110 2.948 -0.810 1.00 98.75 171 ARG A C 1
ATOM 1310 O O . ARG A 1 171 ? 4.578 2.876 0.328 1.00 98.75 171 ARG A O 1
ATOM 1317 N N . ALA A 1 172 ? 4.841 2.777 -1.899 1.00 98.50 172 ALA A N 1
ATOM 1318 C CA . ALA A 1 172 ? 6.261 2.456 -1.879 1.00 98.50 172 ALA A CA 1
ATOM 1319 C C . ALA A 1 172 ? 7.056 3.402 -2.781 1.00 98.50 172 ALA A C 1
ATOM 1321 O O . ALA A 1 172 ? 6.537 3.946 -3.752 1.00 98.50 172 ALA A O 1
ATOM 1322 N N . GLU A 1 173 ? 8.326 3.592 -2.453 1.00 98.06 173 GLU A N 1
ATOM 1323 C CA . GLU A 1 173 ? 9.293 4.271 -3.309 1.00 98.06 173 GLU A CA 1
ATOM 1324 C C . GLU A 1 173 ? 10.362 3.271 -3.734 1.00 98.06 173 GLU A C 1
ATOM 1326 O O . GLU A 1 173 ? 10.754 2.419 -2.939 1.00 98.06 173 GLU A O 1
ATOM 1331 N N . CYS A 1 174 ? 10.831 3.370 -4.976 1.00 95.88 174 CYS A N 1
ATOM 1332 C CA . CYS A 1 174 ? 12.017 2.655 -5.440 1.00 95.88 174 CYS A CA 1
ATOM 1333 C C . CYS A 1 174 ? 12.707 3.420 -6.573 1.00 95.88 174 CYS A C 1
ATOM 1335 O O . CYS A 1 174 ? 12.095 4.255 -7.241 1.00 95.88 174 CYS A O 1
ATOM 1337 N N . THR A 1 175 ? 13.985 3.128 -6.800 1.00 93.88 175 THR A N 1
ATOM 1338 C CA . THR A 1 175 ? 14.779 3.758 -7.858 1.00 93.88 175 THR A CA 1
ATOM 1339 C C . THR A 1 175 ? 15.331 2.680 -8.781 1.00 93.88 175 THR A C 1
ATOM 1341 O O . THR A 1 175 ? 15.891 1.681 -8.335 1.00 93.88 175 THR A O 1
ATOM 1344 N N . VAL A 1 176 ? 15.164 2.892 -10.083 1.00 90.69 176 VAL A N 1
ATOM 1345 C CA . VAL A 1 176 ? 15.814 2.127 -11.149 1.00 90.69 176 VAL A CA 1
ATOM 1346 C C . VAL A 1 176 ? 16.290 3.167 -12.146 1.00 90.69 176 VAL A C 1
ATOM 1348 O O . VAL A 1 176 ? 15.488 3.673 -12.939 1.00 90.69 176 VAL A O 1
ATOM 1351 N N . ARG A 1 177 ? 17.567 3.556 -12.061 1.00 89.56 177 ARG A N 1
ATOM 1352 C CA . ARG A 1 177 ? 18.035 4.755 -12.759 1.00 89.56 177 ARG A CA 1
ATOM 1353 C C . ARG A 1 177 ? 17.822 4.644 -14.279 1.00 89.56 177 ARG A C 1
ATOM 1355 O O . ARG A 1 177 ? 18.000 3.565 -14.853 1.00 89.56 177 ARG A O 1
ATOM 1362 N N . PRO A 1 178 ? 17.409 5.748 -14.931 1.00 92.00 178 PRO A N 1
ATOM 1363 C CA . PRO A 1 178 ? 17.319 7.118 -14.399 1.00 92.00 178 PRO A CA 1
ATOM 1364 C C . PRO A 1 178 ? 16.019 7.438 -13.638 1.00 92.00 178 PRO A C 1
ATOM 1366 O O . PRO A 1 178 ? 15.819 8.572 -13.226 1.00 92.00 178 PRO A O 1
ATOM 1369 N N . ARG A 1 179 ? 15.109 6.481 -13.441 1.00 93.94 179 ARG A N 1
ATOM 1370 C CA . ARG A 1 179 ? 13.768 6.759 -12.909 1.00 93.94 179 ARG A CA 1
ATOM 1371 C C . ARG A 1 179 ? 13.664 6.502 -11.409 1.00 93.94 179 ARG A C 1
ATOM 1373 O O . ARG A 1 179 ? 14.128 5.479 -10.902 1.00 93.94 179 ARG A O 1
ATOM 1380 N N . ARG A 1 180 ? 12.985 7.411 -10.714 1.00 95.25 180 ARG A N 1
ATOM 1381 C CA . ARG A 1 180 ? 12.499 7.232 -9.342 1.00 95.25 180 ARG A CA 1
ATOM 1382 C C . ARG A 1 180 ? 10.992 7.040 -9.390 1.00 95.25 180 ARG A C 1
ATOM 1384 O O . ARG A 1 180 ? 10.303 7.832 -10.019 1.00 95.25 180 ARG A O 1
ATOM 1391 N N . PHE A 1 181 ? 10.495 6.016 -8.714 1.00 97.50 181 PHE A N 1
ATOM 1392 C CA . PHE A 1 181 ? 9.100 5.600 -8.751 1.00 97.50 181 PHE A CA 1
ATOM 1393 C C . PHE A 1 181 ? 8.424 5.841 -7.404 1.00 97.50 181 PHE A C 1
ATOM 1395 O O . PHE A 1 181 ? 9.016 5.597 -6.350 1.00 97.50 181 PHE A O 1
ATOM 1402 N N . VAL A 1 182 ? 7.163 6.265 -7.457 1.00 98.38 182 VAL A N 1
ATOM 1403 C CA . VAL A 1 182 ? 6.202 6.185 -6.356 1.00 98.38 182 VAL A CA 1
ATOM 1404 C C . VAL A 1 182 ? 5.129 5.194 -6.783 1.00 98.38 182 VAL A C 1
ATOM 1406 O O . VAL A 1 182 ? 4.286 5.502 -7.626 1.00 98.38 182 VAL A O 1
ATOM 1409 N N . ASP A 1 183 ? 5.180 4.000 -6.206 1.00 98.62 183 ASP A N 1
ATOM 1410 C CA . ASP A 1 183 ? 4.250 2.918 -6.491 1.00 98.62 183 ASP A CA 1
ATOM 1411 C C . ASP A 1 183 ? 3.064 2.965 -5.517 1.00 98.62 183 ASP A C 1
ATOM 1413 O O . ASP A 1 183 ? 3.237 3.059 -4.299 1.00 98.62 183 ASP A O 1
ATOM 1417 N N . LEU A 1 184 ? 1.858 2.856 -6.065 1.00 98.69 184 LEU A N 1
ATOM 1418 C CA . LEU A 1 184 ? 0.611 2.579 -5.363 1.00 98.69 184 LEU A CA 1
ATOM 1419 C C . LEU A 1 184 ? 0.246 1.121 -5.648 1.00 98.69 184 LEU A C 1
ATOM 1421 O O . LEU A 1 184 ? -0.253 0.771 -6.722 1.00 98.69 184 LEU A O 1
ATOM 1425 N N . LEU A 1 185 ? 0.564 0.258 -4.689 1.00 98.88 185 LEU A N 1
ATOM 1426 C CA . LEU A 1 185 ? 0.379 -1.180 -4.793 1.00 98.88 185 LEU A CA 1
ATOM 1427 C C . LEU A 1 185 ? -0.896 -1.570 -4.056 1.00 98.88 185 LEU A C 1
ATOM 1429 O O . LEU A 1 185 ? -1.002 -1.367 -2.847 1.00 98.88 185 LEU A O 1
ATOM 1433 N N . THR A 1 186 ? -1.851 -2.161 -4.765 1.00 98.56 186 THR A N 1
ATOM 1434 C CA . THR A 1 186 ? -3.020 -2.777 -4.120 1.00 98.56 186 THR A CA 1
ATOM 1435 C C . THR A 1 186 ? -2.747 -4.251 -3.877 1.00 98.56 186 THR A C 1
ATOM 1437 O O . THR A 1 186 ? -2.228 -4.956 -4.749 1.00 98.56 186 THR A O 1
ATOM 1440 N N . TRP A 1 187 ? -3.086 -4.701 -2.674 1.00 98.62 187 TRP A N 1
ATOM 1441 C CA . TRP A 1 187 ? -2.780 -6.030 -2.175 1.00 98.62 187 TRP A CA 1
ATOM 1442 C C . TRP A 1 187 ? -4.052 -6.780 -1.820 1.00 98.62 187 TRP A C 1
ATOM 1444 O O . TRP A 1 187 ? -4.922 -6.234 -1.140 1.00 98.62 187 TRP A O 1
ATOM 1454 N N . LEU A 1 188 ? -4.114 -8.049 -2.221 1.00 98.19 188 LEU A N 1
ATOM 1455 C CA . LEU A 1 188 ? -5.151 -8.985 -1.804 1.00 98.19 188 LEU A CA 1
ATOM 1456 C C . LEU A 1 188 ? -4.532 -10.213 -1.147 1.00 98.19 188 LEU A C 1
ATOM 1458 O O . LEU A 1 188 ? -3.520 -10.740 -1.614 1.00 98.19 188 LEU A O 1
ATOM 1462 N N . LYS A 1 189 ? -5.169 -10.694 -0.082 1.00 97.12 189 LYS A N 1
ATOM 1463 C CA . LYS A 1 189 ? -4.858 -11.984 0.526 1.00 97.12 189 LYS A CA 1
ATOM 1464 C C . LYS A 1 189 ? -5.737 -13.061 -0.100 1.00 97.12 189 LYS A C 1
ATOM 1466 O O . LYS A 1 189 ? -6.937 -13.105 0.153 1.00 97.12 189 LYS A O 1
ATOM 1471 N N . ILE A 1 190 ? -5.133 -13.933 -0.897 1.00 96.38 190 ILE A N 1
ATOM 1472 C CA . ILE A 1 190 ? -5.797 -15.024 -1.620 1.00 96.38 190 ILE A CA 1
ATOM 1473 C C . ILE A 1 190 ? -5.186 -16.331 -1.117 1.00 96.38 190 ILE A C 1
ATOM 1475 O O . ILE A 1 190 ? -3.962 -16.462 -1.085 1.00 96.38 190 ILE A O 1
ATOM 1479 N N . ASP A 1 191 ? -6.025 -17.260 -0.656 1.00 94.06 191 ASP A N 1
ATOM 1480 C CA . ASP A 1 191 ? -5.611 -18.568 -0.121 1.00 94.06 191 ASP A CA 1
ATOM 1481 C C . ASP A 1 191 ? -4.501 -18.479 0.939 1.00 94.06 191 ASP A C 1
ATOM 1483 O O . ASP A 1 191 ? -3.539 -19.243 0.962 1.00 94.06 191 ASP A O 1
ATOM 1487 N N . GLY A 1 192 ? -4.608 -17.489 1.829 1.00 91.75 192 GLY A N 1
ATOM 1488 C CA . GLY A 1 192 ? -3.647 -17.291 2.915 1.00 91.75 192 GLY A CA 1
ATOM 1489 C C . GLY A 1 192 ? -2.390 -16.498 2.539 1.00 91.75 192 GLY A C 1
ATOM 1490 O O . GLY A 1 192 ? -1.648 -16.116 3.444 1.00 91.75 192 GLY A O 1
ATOM 1491 N N . ARG A 1 193 ? -2.173 -16.185 1.255 1.00 95.56 193 ARG A N 1
ATOM 1492 C CA . ARG A 1 193 ? -0.986 -15.483 0.745 1.00 95.56 193 ARG A CA 1
ATOM 1493 C C . ARG A 1 193 ? -1.317 -14.075 0.263 1.00 95.56 193 ARG A C 1
ATOM 1495 O O . ARG A 1 193 ? -2.333 -13.859 -0.387 1.00 95.56 193 ARG A O 1
ATOM 1502 N N . TRP A 1 194 ? -0.436 -13.127 0.561 1.00 98.12 194 TRP A N 1
ATOM 1503 C CA . TRP A 1 194 ? -0.537 -11.749 0.090 1.00 98.12 194 TRP A CA 1
ATOM 1504 C C . TRP A 1 194 ? 0.032 -11.600 -1.321 1.00 98.12 194 TRP A C 1
ATOM 1506 O O . TRP A 1 194 ? 1.148 -12.041 -1.592 1.00 98.12 194 TRP A O 1
ATOM 1516 N N . TRP A 1 195 ? -0.739 -10.957 -2.194 1.00 98.69 195 TRP A N 1
ATOM 1517 C CA . TRP A 1 195 ? -0.403 -10.713 -3.592 1.00 98.69 195 TRP A CA 1
ATOM 1518 C C . TRP A 1 195 ? -0.605 -9.246 -3.954 1.00 98.69 195 TRP A C 1
ATOM 1520 O O . TRP A 1 195 ? -1.643 -8.671 -3.633 1.00 98.69 195 TRP A O 1
ATOM 1530 N N . ILE A 1 196 ? 0.330 -8.676 -4.709 1.00 98.81 196 ILE A N 1
ATOM 1531 C CA . ILE A 1 196 ? 0.136 -7.426 -5.443 1.00 98.81 196 ILE A CA 1
ATOM 1532 C C . ILE A 1 196 ? -0.770 -7.731 -6.635 1.00 98.81 196 ILE A C 1
ATOM 1534 O O . ILE A 1 196 ? -0.419 -8.542 -7.495 1.00 98.81 196 ILE A O 1
ATOM 1538 N N . VAL A 1 197 ? -1.925 -7.072 -6.707 1.00 98.62 197 VAL A N 1
ATOM 1539 C CA . VAL A 1 197 ? -2.898 -7.244 -7.803 1.00 98.62 197 VAL A CA 1
ATOM 1540 C C . VAL A 1 197 ? -2.980 -6.034 -8.727 1.00 98.62 197 VAL A C 1
ATOM 1542 O O . VAL A 1 197 ? -3.482 -6.135 -9.843 1.00 98.62 197 VAL A O 1
ATOM 1545 N N . SER A 1 198 ? -2.442 -4.893 -8.310 1.00 98.62 198 SER A N 1
ATOM 1546 C CA . SER A 1 198 ? -2.198 -3.769 -9.205 1.00 98.62 198 SER A CA 1
ATOM 1547 C C . SER A 1 198 ? -1.007 -2.964 -8.723 1.00 98.62 198 SER A C 1
ATOM 1549 O O . SER A 1 198 ? -0.852 -2.727 -7.523 1.00 98.62 198 SER A O 1
ATOM 1551 N N . LYS A 1 199 ? -0.204 -2.530 -9.686 1.00 98.44 199 LYS A N 1
ATOM 1552 C CA . LYS A 1 199 ? 0.839 -1.529 -9.565 1.00 98.44 199 LYS A CA 1
ATOM 1553 C C . LYS A 1 199 ? 0.443 -0.347 -10.445 1.00 98.44 199 LYS A C 1
ATOM 1555 O O . LYS A 1 199 ? 0.619 -0.386 -11.664 1.00 98.44 199 LYS A O 1
ATOM 1560 N N . VAL A 1 200 ? -0.049 0.712 -9.815 1.00 98.62 200 VAL A N 1
ATOM 1561 C CA . VAL A 1 200 ? -0.201 2.026 -10.450 1.00 98.62 200 VAL A CA 1
ATOM 1562 C C . VAL A 1 200 ? 0.901 2.917 -9.916 1.00 98.62 200 VAL A C 1
ATOM 1564 O O . VAL A 1 200 ? 1.155 2.904 -8.718 1.00 98.62 200 VAL A O 1
ATOM 1567 N N . PHE A 1 201 ? 1.594 3.663 -10.765 1.00 98.56 201 PHE A N 1
ATOM 1568 C CA . PHE A 1 201 ? 2.763 4.407 -10.305 1.00 98.56 201 PHE A CA 1
ATOM 1569 C C . PHE A 1 201 ? 2.963 5.720 -11.040 1.00 98.56 201 PHE A C 1
ATOM 1571 O O . PHE A 1 201 ? 2.564 5.883 -12.196 1.00 98.56 201 PHE A O 1
ATOM 1578 N N . HIS A 1 202 ? 3.647 6.629 -10.351 1.00 98.44 202 HIS A N 1
ATOM 1579 C CA . HIS A 1 202 ? 4.265 7.800 -10.954 1.00 98.44 202 HIS A CA 1
ATOM 1580 C C . HIS A 1 202 ? 5.782 7.625 -10.984 1.00 98.44 202 HIS A C 1
ATOM 1582 O O . HIS A 1 202 ? 6.340 7.023 -10.063 1.00 98.44 202 HIS A O 1
ATOM 1588 N N . TYR A 1 203 ? 6.457 8.145 -12.007 1.00 97.31 203 TYR A N 1
ATOM 1589 C CA . TYR A 1 203 ? 7.908 8.283 -11.984 1.00 97.31 203 TYR A CA 1
ATOM 1590 C C . TYR A 1 203 ? 8.369 9.672 -12.403 1.00 97.31 203 TYR A C 1
ATOM 1592 O O . TYR A 1 203 ? 7.775 10.298 -13.276 1.00 97.31 203 TYR A O 1
ATOM 1600 N N . ASP A 1 204 ? 9.493 10.076 -11.822 1.00 94.81 204 ASP A N 1
ATOM 1601 C CA . ASP A 1 204 ? 10.277 11.230 -12.246 1.00 94.81 204 ASP A CA 1
ATOM 1602 C C . ASP A 1 204 ? 11.637 10.745 -12.760 1.00 94.81 204 ASP A C 1
ATOM 1604 O O . ASP A 1 204 ? 12.179 9.733 -12.293 1.00 94.81 204 ASP A O 1
ATOM 1608 N N . GLU A 1 205 ? 12.210 11.465 -13.719 1.00 90.75 205 GLU A N 1
ATOM 1609 C CA . GLU A 1 205 ? 13.585 11.237 -14.156 1.00 90.75 205 GLU A CA 1
ATOM 1610 C C . GLU A 1 205 ? 14.538 11.989 -13.225 1.00 90.75 205 GLU A C 1
ATOM 1612 O O . GLU A 1 205 ? 14.415 13.196 -13.019 1.00 90.75 205 GLU A O 1
ATOM 1617 N N . ARG A 1 206 ? 15.494 11.273 -12.633 1.00 68.00 206 ARG A N 1
ATOM 1618 C CA . ARG A 1 206 ? 16.616 11.886 -11.930 1.00 68.00 206 ARG A CA 1
ATOM 1619 C C . ARG A 1 206 ? 17.771 12.076 -12.913 1.00 68.00 206 ARG A C 1
ATOM 1621 O O . ARG A 1 206 ? 18.146 11.105 -13.578 1.00 68.00 206 ARG A O 1
ATOM 1628 N N . PRO A 1 207 ? 18.366 13.280 -12.977 1.00 58.00 207 PRO A N 1
ATOM 1629 C CA . PRO A 1 207 ? 19.648 13.460 -13.643 1.00 58.00 207 PRO A CA 1
ATOM 1630 C C . PRO A 1 207 ? 20.686 12.495 -13.049 1.00 58.00 207 PRO A C 1
ATOM 1632 O O . PRO A 1 207 ? 20.590 12.138 -11.869 1.00 58.00 207 PRO A O 1
ATOM 1635 N N . ALA A 1 208 ? 21.625 12.053 -13.890 1.00 57.03 208 ALA A N 1
ATOM 1636 C CA . ALA A 1 208 ? 22.684 11.109 -13.531 1.00 57.03 208 ALA A CA 1
ATOM 1637 C C . ALA A 1 208 ? 23.483 11.574 -12.304 1.00 57.03 208 ALA A C 1
ATOM 1639 O O . ALA A 1 208 ? 23.893 12.755 -12.285 1.00 57.03 208 ALA A O 1
#

Sequence (208 aa):
MPYILIQATRDGLDAPRKAELIRRATQMMVDVLDKDPATTFVVVDEVEADNWGIGGHPVSARRAERAASADASLGAPGRPPEPREADRAALTAAMQDYFDGLYRSDSARLRQVLHPRALYATASGGELLTRGMDEYWPVIDARPSPASKGEPREDRIVSIEWIGPVTALVRAECTVRPRRFVDLLTWLKIDGRWWIVSKVFHYDERPA

Foldseek 3Di:
DEEEEAEDAPPPCDPVNVVVVLVVVLVCCCVPVVDDSVPYHYHYHHDHQQRDDDPRHGNVVVVVVVVVVCVVDPDPDDQAPDEDPVVVVQVVVLLVLCLVCQQQLPLVSVPQAAPQAAWEWECQVVDTDIDGSVVVSVVSVVDDHNVNVVHDWPKDWPDWADPYHFWIWTFIWTDDPQKTKTWTFIWGQDPNHIHGRYTYIHIDGHDD